Protein AF-A0AAJ2MUW5-F1 (afdb_monomer_lite)

Secondary structure (DSSP, 8-state):
-HHHHHHHHHHGGGSTTHHHHHHHHTT---GGGHHHHHHHS-TTTTS-TTHHHHHHHHHHHHHHH--SEE---HHHHHHTHHHHHHHHHTTSEEEE--TT-SS-SEEEE--HHHHHHHHHHHS-HHHHHHHHHHHHTPPTTPEEEHHHHHHHHT--HHHHHHHHHHHHTTTSEEE--STT--EEEE--

Radius of gyration: 17.14 Å; chains: 1; bounding box: 40×36×53 Å

pLDDT: mean 78.17, std 15.93, range [40.22, 94.25]

Sequence (188 aa):
MDWFFKIVRIAGVNFPGAASLVQIQAEIDSVAMINRLNKFEDPISYLHDDIPELSKLIYENLKVNDSTTLDFPEDFYIKYSRPLAALESVGLISKNSVLASRIPLGINLIDASFIMYICNLAEDPKKMCEIIDIVDRCEVGLWLDGNQLKDSVGLPKYVIRAVFEIYEAKGYGILSRAIGSCKYLCNA

Structure (mmCIF, N/CA/C/O backbone):
data_AF-A0AAJ2MUW5-F1
#
_entry.id   AF-A0AAJ2MUW5-F1
#
loop_
_atom_site.group_PDB
_atom_site.id
_atom_site.type_symbol
_atom_site.label_atom_id
_atom_site.label_alt_id
_atom_site.label_comp_id
_atom_site.label_asym_id
_atom_site.label_entity_id
_atom_site.label_seq_id
_atom_site.pdbx_PDB_ins_code
_atom_site.Cartn_x
_atom_site.Cartn_y
_atom_site.Cartn_z
_atom_site.occupancy
_atom_site.B_iso_or_equiv
_atom_site.auth_seq_id
_atom_site.auth_comp_id
_atom_site.auth_asym_id
_atom_site.auth_atom_id
_atom_site.pdbx_PDB_model_num
ATOM 1 N N . MET A 1 1 ? 8.818 -0.783 12.839 1.00 53.88 1 MET A N 1
ATOM 2 C CA . MET A 1 1 ? 8.830 -2.255 12.934 1.00 53.88 1 MET A CA 1
ATOM 3 C C . MET A 1 1 ? 7.566 -2.782 13.600 1.00 53.88 1 MET A C 1
ATOM 5 O O . MET A 1 1 ? 6.864 -3.540 12.951 1.00 53.88 1 MET A O 1
ATOM 9 N N . ASP A 1 2 ? 7.199 -2.336 14.807 1.00 68.31 2 ASP A N 1
ATOM 10 C CA . ASP A 1 2 ? 5.998 -2.842 15.511 1.00 68.31 2 ASP A CA 1
ATOM 11 C C . ASP A 1 2 ? 4.695 -2.758 14.700 1.00 68.31 2 ASP A C 1
ATOM 13 O O . ASP A 1 2 ? 3.915 -3.707 14.682 1.00 68.31 2 ASP A O 1
ATOM 17 N N . TRP A 1 3 ? 4.478 -1.662 13.964 1.00 76.06 3 TRP A N 1
ATOM 18 C CA . TRP A 1 3 ? 3.294 -1.502 13.114 1.00 76.06 3 TRP A CA 1
ATOM 19 C C . TRP A 1 3 ? 3.234 -2.519 11.968 1.00 76.06 3 TRP A C 1
ATOM 21 O O . TRP A 1 3 ? 2.162 -3.021 11.640 1.00 76.06 3 TRP A O 1
ATOM 31 N N . PHE A 1 4 ? 4.384 -2.848 11.376 1.00 74.44 4 PHE A N 1
ATOM 32 C CA . PHE A 1 4 ? 4.463 -3.770 10.249 1.00 74.44 4 PHE A CA 1
ATOM 33 C C . PHE A 1 4 ? 4.102 -5.178 10.711 1.00 74.44 4 PHE A C 1
ATOM 35 O O . PHE A 1 4 ? 3.291 -5.838 10.073 1.00 74.44 4 PHE A O 1
ATOM 42 N N . PHE A 1 5 ? 4.583 -5.599 11.885 1.00 69.06 5 PHE A N 1
ATOM 43 C CA . PHE A 1 5 ? 4.157 -6.860 12.493 1.00 69.06 5 PHE A CA 1
ATOM 44 C C . PHE A 1 5 ? 2.664 -6.876 12.840 1.00 69.06 5 PHE A C 1
ATOM 46 O O . PHE A 1 5 ? 2.015 -7.899 12.616 1.00 69.06 5 PHE A O 1
ATOM 53 N N . LYS A 1 6 ? 2.090 -5.761 13.324 1.00 70.25 6 LYS A N 1
ATOM 54 C CA . LYS A 1 6 ? 0.631 -5.649 13.521 1.00 70.25 6 LYS A CA 1
ATOM 55 C C . LYS A 1 6 ? -0.116 -5.870 12.202 1.00 70.25 6 LYS A C 1
ATOM 57 O O . LYS A 1 6 ? -1.010 -6.707 12.150 1.00 70.25 6 LYS A O 1
ATOM 62 N N . ILE A 1 7 ? 0.288 -5.191 11.129 1.00 71.62 7 ILE A N 1
ATOM 63 C CA . ILE A 1 7 ? -0.334 -5.329 9.807 1.00 71.62 7 ILE A CA 1
ATOM 64 C C . ILE A 1 7 ? -0.143 -6.719 9.221 1.00 71.62 7 ILE A C 1
ATOM 66 O O . ILE A 1 7 ? -1.104 -7.276 8.717 1.00 71.62 7 ILE A O 1
ATOM 70 N N . VAL A 1 8 ? 1.043 -7.317 9.310 1.00 69.06 8 VAL A N 1
ATOM 71 C CA . VAL A 1 8 ? 1.282 -8.695 8.859 1.00 69.06 8 VAL A CA 1
ATOM 72 C C . VAL A 1 8 ? 0.389 -9.668 9.624 1.00 69.06 8 VAL A C 1
ATOM 74 O O . VAL A 1 8 ? -0.199 -10.566 9.024 1.00 69.06 8 VAL A O 1
ATOM 77 N N . ARG A 1 9 ? 0.251 -9.494 10.942 1.00 68.00 9 ARG A N 1
ATOM 78 C CA . ARG A 1 9 ? -0.638 -10.317 11.769 1.00 68.00 9 ARG A CA 1
ATOM 79 C C . ARG A 1 9 ? -2.090 -10.171 11.326 1.00 68.00 9 ARG A C 1
ATOM 81 O O . ARG A 1 9 ? -2.800 -11.173 11.242 1.00 68.00 9 ARG A O 1
ATOM 88 N N . ILE A 1 10 ? -2.505 -8.944 11.023 1.00 69.31 10 ILE A N 1
ATOM 89 C CA . ILE A 1 10 ? -3.843 -8.654 10.518 1.00 69.31 10 ILE A CA 1
ATOM 90 C C . ILE A 1 10 ? -3.996 -9.148 9.089 1.00 69.31 10 ILE A C 1
ATOM 92 O O . ILE A 1 10 ? -5.034 -9.680 8.795 1.00 69.31 10 ILE A O 1
ATOM 96 N N . ALA A 1 11 ? -3.026 -9.082 8.189 1.00 62.62 11 ALA A N 1
ATOM 97 C CA . ALA A 1 11 ? -3.166 -9.605 6.830 1.00 62.62 11 ALA A CA 1
ATOM 98 C C . ALA A 1 11 ? -3.156 -11.151 6.821 1.00 62.62 11 ALA A C 1
ATOM 100 O O . ALA A 1 11 ? -3.897 -11.800 6.070 1.00 62.62 11 ALA A O 1
ATOM 101 N N . GLY A 1 12 ? -2.397 -11.773 7.728 1.00 63.59 12 GLY A N 1
ATOM 102 C CA . GLY A 1 12 ? -2.204 -13.221 7.791 1.00 63.59 12 GLY A CA 1
ATOM 103 C C . GLY A 1 12 ? -1.664 -13.770 6.466 1.00 63.59 12 GLY A C 1
ATOM 104 O O . GLY A 1 12 ? -0.916 -13.089 5.777 1.00 63.59 12 GLY A O 1
ATOM 105 N N . VAL A 1 13 ? -2.081 -14.981 6.077 1.00 54.06 13 VAL A N 1
ATOM 106 C CA . VAL A 1 13 ? -1.633 -15.709 4.861 1.00 54.06 13 VAL A CA 1
ATOM 107 C C . VAL A 1 13 ? -1.716 -14.948 3.527 1.00 54.06 13 VAL A C 1
ATOM 109 O O . VAL A 1 13 ? -1.081 -15.379 2.571 1.00 54.06 13 VAL A O 1
ATOM 112 N N . ASN A 1 14 ? -2.451 -13.835 3.451 1.00 51.16 14 ASN A N 1
ATOM 113 C CA . ASN A 1 14 ? -2.527 -12.999 2.247 1.00 51.16 14 ASN A CA 1
ATOM 114 C C . ASN A 1 14 ? -1.285 -12.114 2.051 1.00 51.16 14 ASN A C 1
ATOM 116 O O . ASN A 1 14 ? -1.095 -11.557 0.976 1.00 51.16 14 ASN A O 1
ATOM 120 N N . PHE A 1 15 ? -0.438 -11.983 3.073 1.00 57.50 15 PHE A N 1
ATOM 121 C CA . PHE A 1 15 ? 0.825 -11.269 2.968 1.00 57.50 15 PHE A CA 1
ATOM 122 C C . PHE A 1 15 ? 1.925 -12.224 2.460 1.00 57.50 15 PHE A C 1
ATOM 124 O O . PHE A 1 15 ? 2.072 -13.323 3.013 1.00 57.50 15 PHE A O 1
ATOM 131 N N . PRO A 1 16 ? 2.726 -11.848 1.443 1.00 54.94 16 PRO A N 1
ATOM 132 C CA . PRO A 1 16 ? 3.850 -12.666 0.988 1.00 54.94 16 PRO A CA 1
ATOM 133 C C . PRO A 1 16 ? 4.772 -13.037 2.161 1.00 54.94 16 PRO A C 1
ATOM 135 O O . PRO A 1 16 ? 5.252 -12.173 2.887 1.00 54.94 16 PRO A O 1
ATOM 138 N N . GLY A 1 17 ? 4.981 -14.336 2.397 1.00 53.12 17 GLY A N 1
ATOM 139 C CA . GLY A 1 17 ? 5.808 -14.826 3.511 1.00 53.12 17 GLY A CA 1
ATOM 140 C C . GLY A 1 17 ? 5.124 -14.917 4.888 1.00 53.12 17 GLY A C 1
ATOM 141 O O . GLY A 1 17 ? 5.771 -15.330 5.852 1.00 53.12 17 GLY A O 1
ATOM 142 N N . ALA A 1 18 ? 3.824 -14.620 5.018 1.00 53.38 18 ALA A N 1
ATOM 143 C CA . ALA A 1 18 ? 3.130 -14.653 6.314 1.00 53.38 18 ALA A CA 1
ATOM 144 C C . ALA A 1 18 ? 3.015 -16.029 6.979 1.00 53.38 18 ALA A C 1
ATOM 146 O O . ALA A 1 18 ? 2.941 -16.095 8.206 1.00 53.38 18 ALA A O 1
ATOM 147 N N . ALA A 1 19 ? 3.019 -17.122 6.209 1.00 50.12 19 ALA A N 1
ATOM 148 C CA . ALA A 1 19 ? 2.986 -18.474 6.775 1.00 50.12 19 ALA A CA 1
ATOM 149 C C . ALA A 1 19 ? 4.172 -18.716 7.730 1.00 50.12 19 ALA A C 1
ATOM 151 O O . ALA A 1 19 ? 3.999 -19.294 8.801 1.00 50.12 19 ALA A O 1
ATOM 152 N N . SER A 1 20 ? 5.344 -18.173 7.391 1.00 46.09 20 SER A N 1
ATOM 153 C CA . SER A 1 20 ? 6.539 -18.237 8.233 1.00 46.09 20 SER A CA 1
ATOM 154 C C . SER A 1 20 ? 6.446 -17.301 9.445 1.00 46.09 20 SER A C 1
ATOM 156 O O . SER A 1 20 ? 6.891 -17.665 10.527 1.00 46.09 20 SER A O 1
ATOM 158 N N . LEU A 1 21 ? 5.834 -16.117 9.307 1.00 46.09 21 LEU A N 1
ATOM 159 C CA . LEU A 1 21 ? 5.726 -15.117 10.385 1.00 46.09 21 LEU A CA 1
ATOM 160 C C . LEU A 1 21 ? 4.792 -15.564 11.522 1.00 46.09 21 LEU A C 1
ATOM 162 O O . LEU A 1 21 ? 5.113 -15.360 12.693 1.00 46.09 21 LEU A O 1
ATOM 166 N N . VAL A 1 22 ? 3.681 -16.237 11.202 1.00 49.91 22 VAL A N 1
ATOM 167 C CA . VAL A 1 22 ? 2.762 -16.792 12.215 1.00 49.91 22 VAL A CA 1
ATOM 168 C C . VAL A 1 22 ? 3.418 -17.934 13.007 1.00 49.91 22 VAL A C 1
ATOM 170 O O . VAL A 1 22 ? 3.196 -18.038 14.212 1.00 49.91 22 VAL A O 1
ATOM 173 N N . GLN A 1 23 ? 4.270 -18.749 12.371 1.00 40.22 23 GLN A N 1
ATOM 174 C CA . GLN A 1 23 ? 5.052 -19.788 13.059 1.00 40.22 23 GLN A CA 1
ATOM 175 C C . GLN A 1 23 ? 6.176 -19.206 13.927 1.00 40.22 23 GLN A C 1
ATOM 177 O O . GLN A 1 23 ? 6.364 -19.644 15.056 1.00 40.22 23 GLN A O 1
ATOM 182 N N . ILE A 1 24 ? 6.875 -18.177 13.446 1.00 44.09 24 ILE A N 1
ATOM 183 C CA . ILE A 1 24 ? 7.961 -17.496 14.171 1.00 44.09 24 ILE A CA 1
ATOM 184 C C . ILE A 1 24 ? 7.458 -16.846 15.473 1.00 44.09 24 ILE A C 1
ATOM 186 O O . ILE A 1 24 ? 8.161 -16.873 16.479 1.00 44.09 24 ILE A O 1
ATOM 190 N N . GLN A 1 25 ? 6.226 -16.322 15.495 1.00 43.38 25 GLN A N 1
ATOM 191 C CA . GLN A 1 25 ? 5.622 -15.745 16.705 1.00 43.38 25 GLN A CA 1
ATOM 192 C C . GLN A 1 25 ? 5.343 -16.799 17.796 1.00 43.38 25 GLN A C 1
ATOM 194 O O . GLN A 1 25 ? 5.361 -16.475 18.982 1.00 43.38 25 GLN A O 1
ATOM 199 N N . ALA A 1 26 ? 5.102 -18.058 17.418 1.00 48.81 26 ALA A N 1
ATOM 200 C CA . ALA A 1 26 ? 4.935 -19.150 18.377 1.00 48.81 26 ALA A CA 1
ATOM 201 C C . ALA A 1 26 ? 6.271 -19.589 19.019 1.00 48.81 26 ALA A C 1
ATOM 203 O O . ALA A 1 26 ? 6.255 -20.308 20.014 1.00 48.81 26 ALA A O 1
ATOM 204 N N . GLU A 1 27 ? 7.411 -19.137 18.479 1.00 42.47 27 GLU A N 1
ATOM 205 C CA . GLU A 1 27 ? 8.770 -19.575 18.840 1.00 42.47 27 GLU A CA 1
ATOM 206 C C . GLU A 1 27 ? 9.693 -18.413 19.283 1.00 42.47 27 GLU A C 1
ATOM 208 O O . GLU A 1 27 ? 10.918 -18.477 19.139 1.00 42.47 27 GLU A O 1
ATOM 213 N N . ILE A 1 28 ? 9.121 -17.321 19.806 1.00 45.84 28 ILE A N 1
ATOM 214 C CA . ILE A 1 28 ? 9.849 -16.126 20.274 1.00 45.84 28 ILE A CA 1
ATOM 215 C C . ILE A 1 28 ? 10.662 -16.468 21.529 1.00 45.84 28 ILE A C 1
ATOM 217 O O . ILE A 1 28 ? 10.169 -16.287 22.634 1.00 45.84 28 ILE A O 1
ATOM 221 N N . ASP A 1 29 ? 11.893 -16.968 21.379 1.00 46.09 29 ASP A N 1
ATOM 222 C CA . ASP A 1 29 ? 12.835 -17.019 22.513 1.00 46.09 29 ASP A CA 1
ATOM 223 C C . ASP A 1 29 ? 14.334 -17.152 22.168 1.00 46.09 29 ASP A C 1
ATOM 225 O O . ASP A 1 29 ? 15.141 -17.446 23.048 1.00 46.09 29 ASP A O 1
ATOM 229 N N . SER A 1 30 ? 14.793 -16.933 20.922 1.00 46.78 30 SER A N 1
ATOM 230 C CA . SER A 1 30 ? 16.238 -17.080 20.646 1.00 46.78 30 SER A CA 1
ATOM 231 C C . SER A 1 30 ? 16.894 -15.990 19.799 1.00 46.78 30 SER A C 1
ATOM 233 O O . SER A 1 30 ? 16.434 -15.595 18.733 1.00 46.78 30 SER A O 1
ATOM 235 N N . VAL A 1 31 ? 18.070 -15.564 20.264 1.00 45.75 31 VAL A N 1
ATOM 236 C CA . VAL A 1 31 ? 18.986 -14.582 19.656 1.00 45.75 31 VAL A CA 1
ATOM 237 C C . VAL A 1 31 ? 19.477 -15.002 18.254 1.00 45.75 31 VAL A C 1
ATOM 239 O O . VAL A 1 31 ? 19.874 -14.156 17.456 1.00 45.75 31 VAL A O 1
ATOM 242 N N . ALA A 1 32 ? 19.358 -16.284 17.884 1.00 47.69 32 ALA A N 1
ATOM 243 C CA . ALA A 1 32 ? 19.595 -16.764 16.516 1.00 47.69 32 ALA A CA 1
ATOM 244 C C . ALA A 1 32 ? 18.563 -16.232 15.491 1.00 47.69 32 ALA A C 1
ATOM 246 O O . ALA A 1 32 ? 18.782 -16.321 14.280 1.00 47.69 32 ALA A O 1
ATOM 247 N N . MET A 1 33 ? 17.451 -15.662 15.970 1.00 48.56 33 MET A N 1
ATOM 248 C CA . MET A 1 33 ? 16.323 -15.190 15.172 1.00 48.56 33 MET A CA 1
ATOM 249 C C . MET A 1 33 ? 16.558 -13.811 14.537 1.00 48.56 33 MET A C 1
ATOM 251 O O . MET A 1 33 ? 16.043 -13.584 13.452 1.00 48.56 33 MET A O 1
ATOM 255 N N . ILE A 1 34 ? 17.399 -12.934 15.104 1.00 44.47 34 ILE A N 1
ATOM 256 C CA . ILE A 1 34 ? 17.681 -11.592 14.538 1.00 44.47 34 ILE A CA 1
ATOM 257 C C . ILE A 1 34 ? 18.311 -11.698 13.136 1.00 44.47 34 ILE A C 1
ATOM 259 O O . ILE A 1 34 ? 17.947 -10.975 12.214 1.00 44.47 34 ILE A O 1
ATOM 263 N N . ASN A 1 35 ? 19.181 -12.689 12.923 1.00 40.31 35 ASN A N 1
ATOM 264 C CA . ASN A 1 35 ? 19.793 -12.937 11.613 1.00 40.31 35 ASN A CA 1
ATOM 265 C C . ASN A 1 35 ? 18.831 -13.586 10.599 1.00 40.31 35 ASN A C 1
ATOM 267 O O . ASN A 1 35 ? 19.057 -13.484 9.394 1.00 40.31 35 ASN A O 1
ATOM 271 N N . ARG A 1 36 ? 17.765 -14.260 11.060 1.00 40.88 36 ARG A N 1
ATOM 272 C CA . ARG A 1 36 ? 16.681 -14.765 10.195 1.00 40.88 36 ARG A CA 1
ATOM 273 C C . ARG A 1 36 ? 15.650 -13.672 9.907 1.00 40.88 36 ARG A C 1
ATOM 275 O O . ARG A 1 36 ? 15.180 -13.602 8.782 1.00 40.88 36 ARG A O 1
ATOM 282 N N . LEU A 1 37 ? 15.387 -12.790 10.871 1.00 45.97 37 LEU A N 1
ATOM 283 C CA . LEU A 1 37 ? 14.623 -11.550 10.719 1.00 45.97 37 LEU A CA 1
ATOM 284 C C . LEU A 1 37 ? 15.196 -10.700 9.583 1.00 45.97 37 LEU A C 1
ATOM 286 O O . LEU A 1 37 ? 14.478 -10.447 8.631 1.00 45.97 37 LEU A O 1
ATOM 290 N N . ASN A 1 38 ? 16.500 -10.412 9.579 1.00 41.72 38 ASN A N 1
ATOM 291 C CA . ASN A 1 38 ? 17.134 -9.615 8.514 1.00 41.72 38 ASN A CA 1
ATOM 292 C C . ASN A 1 38 ? 17.066 -10.266 7.116 1.00 41.72 38 ASN A C 1
ATOM 294 O O . ASN A 1 38 ? 17.149 -9.583 6.103 1.00 41.72 38 ASN A O 1
ATOM 298 N N . LYS A 1 39 ? 16.927 -11.598 7.039 1.00 42.66 39 LYS A N 1
ATOM 299 C CA . LYS A 1 39 ? 16.759 -12.338 5.773 1.00 42.66 39 LYS A CA 1
ATOM 300 C C . LYS A 1 39 ? 15.305 -12.385 5.282 1.00 42.66 39 LYS A C 1
ATOM 302 O O . LYS A 1 39 ? 15.088 -12.720 4.123 1.00 42.66 39 LYS A O 1
ATOM 307 N N . PHE A 1 40 ? 14.339 -12.082 6.152 1.00 47.16 40 PHE A N 1
ATOM 308 C CA . PHE A 1 40 ? 12.893 -12.093 5.885 1.00 47.16 40 PHE A CA 1
ATOM 309 C C . PHE A 1 40 ? 12.226 -10.716 6.056 1.00 47.16 40 PHE A C 1
ATOM 311 O O . PHE A 1 40 ? 11.045 -10.583 5.750 1.00 47.16 40 PHE A O 1
ATOM 318 N N . GLU A 1 41 ? 12.975 -9.690 6.480 1.00 49.50 41 GLU A N 1
ATOM 319 C CA . GLU A 1 41 ? 12.604 -8.266 6.413 1.00 49.50 41 GLU A CA 1
ATOM 320 C C . GLU A 1 41 ? 12.247 -7.840 4.989 1.00 49.50 41 GLU A C 1
ATOM 322 O O . GLU A 1 41 ? 11.546 -6.849 4.790 1.00 49.50 41 GLU A O 1
ATOM 327 N N . ASP A 1 42 ? 12.671 -8.641 4.012 1.00 54.84 42 ASP A N 1
ATOM 328 C CA . ASP A 1 42 ? 12.355 -8.449 2.623 1.00 54.84 42 ASP A CA 1
ATOM 329 C C . ASP A 1 42 ? 11.607 -9.650 2.002 1.00 54.84 42 ASP A C 1
ATOM 331 O O . ASP A 1 42 ? 12.192 -10.488 1.307 1.00 54.84 42 ASP A O 1
ATOM 335 N N . PRO A 1 43 ? 10.293 -9.772 2.267 1.00 56.47 43 PRO A N 1
ATOM 336 C CA . PRO A 1 43 ? 9.462 -10.902 1.847 1.00 56.47 43 PRO A CA 1
ATOM 337 C C . PRO A 1 43 ? 9.261 -11.006 0.332 1.00 56.47 43 PRO A C 1
ATOM 339 O O . PRO A 1 43 ? 8.531 -11.886 -0.111 1.00 56.47 43 PRO A O 1
ATOM 342 N N . ILE A 1 44 ? 9.836 -10.101 -0.462 1.00 60.94 44 ILE A N 1
ATOM 343 C CA . ILE A 1 44 ? 9.644 -10.036 -1.915 1.00 60.94 44 ILE A CA 1
ATOM 344 C C . ILE A 1 44 ? 10.996 -9.919 -2.637 1.00 60.94 44 ILE A C 1
ATOM 346 O O . ILE A 1 44 ? 11.103 -10.357 -3.779 1.00 60.94 44 ILE A O 1
ATOM 350 N N . SER A 1 45 ? 12.071 -9.468 -1.981 1.00 60.88 45 SER A N 1
ATOM 351 C CA . SER A 1 45 ? 13.403 -9.389 -2.610 1.00 60.88 45 SER A CA 1
ATOM 352 C C . SER A 1 45 ? 14.041 -10.706 -3.007 1.00 60.88 45 SER A C 1
ATOM 354 O O . SER A 1 45 ? 14.971 -10.701 -3.806 1.00 60.88 45 SER A O 1
ATOM 356 N N . TYR A 1 46 ? 13.531 -11.850 -2.549 1.00 63.72 46 TYR A N 1
ATOM 357 C CA . TYR A 1 46 ? 13.955 -13.132 -3.120 1.00 63.72 46 TYR A CA 1
ATOM 358 C C . TYR A 1 46 ? 13.535 -13.291 -4.593 1.00 63.72 46 TYR A C 1
ATOM 360 O O . TYR A 1 46 ? 14.076 -14.155 -5.283 1.00 63.72 46 TYR A O 1
ATOM 368 N N . LEU A 1 47 ? 12.560 -12.507 -5.075 1.00 65.94 47 LEU A N 1
ATOM 369 C CA . LEU A 1 47 ? 12.092 -12.563 -6.460 1.00 65.94 47 LEU A CA 1
ATOM 370 C C . LEU A 1 47 ? 13.089 -11.906 -7.429 1.00 65.94 47 LEU A C 1
ATOM 372 O O . LEU A 1 47 ? 13.233 -12.389 -8.552 1.00 65.94 47 LEU A O 1
ATOM 376 N N . HIS A 1 48 ? 13.752 -10.814 -7.027 1.00 73.06 48 HIS A N 1
ATOM 377 C CA . HIS A 1 48 ? 14.783 -10.126 -7.813 1.00 73.06 48 HIS A CA 1
ATOM 378 C C . HIS A 1 48 ? 15.530 -9.085 -6.956 1.00 73.06 48 HIS A C 1
ATOM 380 O O . HIS A 1 48 ? 14.890 -8.322 -6.232 1.00 73.06 48 HIS A O 1
ATOM 386 N N . ASP A 1 49 ? 16.853 -8.982 -7.119 1.00 75.88 49 ASP A N 1
ATOM 387 C CA . ASP A 1 49 ? 17.722 -8.107 -6.306 1.00 75.88 49 ASP A CA 1
ATOM 388 C C . ASP A 1 49 ? 17.346 -6.611 -6.384 1.00 75.88 49 ASP A C 1
ATOM 390 O O . ASP A 1 49 ? 17.492 -5.873 -5.415 1.00 75.88 49 ASP A O 1
ATOM 394 N N . ASP A 1 50 ? 16.813 -6.167 -7.527 1.00 82.25 50 ASP A N 1
ATOM 395 C CA . ASP A 1 50 ? 16.410 -4.768 -7.770 1.00 82.25 50 ASP A CA 1
ATOM 396 C C . ASP A 1 50 ? 15.037 -4.371 -7.181 1.00 82.25 50 ASP A C 1
ATOM 398 O O . ASP A 1 50 ? 14.625 -3.213 -7.299 1.00 82.25 50 ASP A O 1
ATOM 402 N N . ILE A 1 51 ? 14.285 -5.296 -6.572 1.00 82.00 51 ILE A N 1
ATOM 403 C CA . ILE A 1 51 ? 12.931 -5.012 -6.052 1.00 82.00 51 ILE A CA 1
ATOM 404 C C . ILE A 1 51 ? 12.902 -3.931 -4.964 1.00 82.00 51 ILE A C 1
ATOM 406 O O . ILE A 1 51 ? 11.987 -3.104 -5.015 1.00 82.00 51 ILE A O 1
ATOM 410 N N . PRO A 1 52 ? 13.860 -3.842 -4.025 1.00 83.31 52 PRO A N 1
ATOM 411 C CA . PRO A 1 52 ? 13.874 -2.774 -3.027 1.00 83.31 52 PRO A CA 1
ATOM 412 C C . PRO A 1 52 ? 14.044 -1.390 -3.645 1.00 83.31 52 PRO A C 1
ATOM 414 O O . PRO A 1 52 ? 13.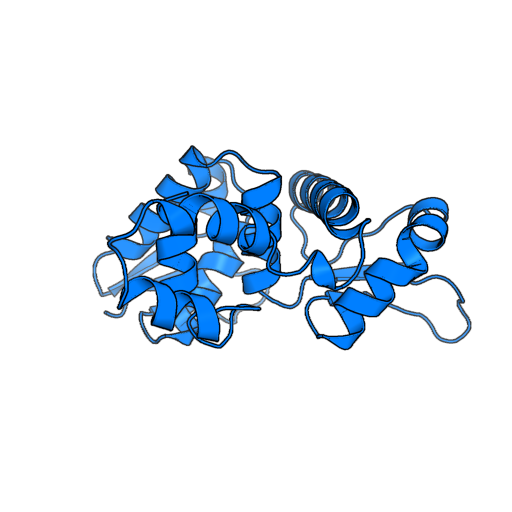364 -0.443 -3.249 1.00 83.31 52 PRO A O 1
ATOM 417 N N . GLU A 1 53 ? 14.948 -1.264 -4.621 1.00 86.12 53 GLU A N 1
ATOM 418 C CA . GLU A 1 53 ? 15.189 -0.001 -5.326 1.00 86.12 53 GLU A CA 1
ATOM 419 C C . GLU A 1 53 ? 13.955 0.386 -6.147 1.00 86.12 53 GLU A C 1
ATOM 421 O O . GLU A 1 53 ? 13.468 1.514 -6.048 1.00 86.12 53 GLU A O 1
ATOM 426 N N . LEU A 1 54 ? 13.390 -0.577 -6.879 1.00 87.50 54 LEU A N 1
ATOM 427 C CA . LEU A 1 54 ? 12.148 -0.408 -7.625 1.00 87.50 54 LEU A CA 1
ATOM 428 C C . LEU A 1 54 ? 10.991 0.036 -6.716 1.00 87.50 54 LEU A C 1
ATOM 430 O O . LEU A 1 54 ? 10.270 0.975 -7.046 1.00 87.50 54 LEU A O 1
ATOM 434 N N . SER A 1 55 ? 10.831 -0.603 -5.560 1.00 87.00 55 SER A N 1
ATOM 435 C CA . SER A 1 55 ? 9.754 -0.323 -4.605 1.00 87.00 55 SER A CA 1
ATOM 436 C C . SER A 1 55 ? 9.837 1.099 -4.057 1.00 87.00 55 SER A C 1
ATOM 438 O O . SER A 1 55 ? 8.819 1.784 -3.979 1.00 87.00 55 SER A O 1
ATOM 440 N N . LYS A 1 56 ? 11.045 1.594 -3.760 1.00 88.75 56 LYS A N 1
ATOM 441 C CA . LYS A 1 56 ? 11.252 2.993 -3.349 1.00 88.75 56 LYS A CA 1
ATOM 442 C C . LYS A 1 56 ? 10.851 3.977 -4.449 1.00 88.75 56 LYS A C 1
ATOM 444 O O . LYS A 1 56 ? 10.165 4.952 -4.169 1.00 88.75 56 LYS A O 1
ATOM 449 N N . LEU A 1 57 ? 11.209 3.703 -5.704 1.00 89.62 57 LEU A N 1
ATOM 450 C CA . LEU A 1 57 ? 10.816 4.552 -6.838 1.00 89.62 57 LEU A CA 1
ATOM 451 C C . LEU A 1 57 ? 9.299 4.545 -7.072 1.00 89.62 57 LEU A C 1
ATOM 453 O O . LEU A 1 57 ? 8.711 5.584 -7.373 1.00 89.62 57 LEU A O 1
ATOM 457 N N . ILE A 1 58 ? 8.663 3.385 -6.898 1.00 89.75 58 ILE A N 1
ATOM 458 C CA . ILE A 1 58 ? 7.204 3.248 -6.929 1.00 89.75 58 ILE A CA 1
ATOM 459 C C . ILE A 1 58 ? 6.563 4.092 -5.825 1.00 89.75 58 ILE A C 1
ATOM 461 O O . ILE A 1 58 ? 5.581 4.788 -6.086 1.00 89.75 58 ILE A O 1
ATOM 465 N N . TYR A 1 59 ? 7.137 4.078 -4.621 1.00 90.50 59 TYR A N 1
ATOM 466 C CA . TYR A 1 59 ? 6.639 4.865 -3.500 1.00 90.50 59 TYR A CA 1
ATOM 467 C C . TYR A 1 59 ? 6.668 6.369 -3.758 1.00 90.50 59 TYR A C 1
ATOM 469 O O . TYR A 1 59 ? 5.677 7.057 -3.521 1.00 90.50 59 TYR A O 1
ATOM 477 N N . GLU A 1 60 ? 7.788 6.885 -4.261 1.00 89.94 60 GLU A N 1
ATOM 478 C CA . GLU A 1 60 ? 7.927 8.314 -4.544 1.00 89.94 60 GLU A CA 1
ATOM 479 C C . GLU A 1 60 ? 6.885 8.776 -5.570 1.00 89.94 60 GLU A C 1
ATOM 481 O O . GLU A 1 60 ? 6.231 9.803 -5.385 1.00 89.94 60 GLU A O 1
ATOM 486 N N . ASN A 1 61 ? 6.645 7.974 -6.610 1.00 90.19 61 ASN A N 1
ATOM 487 C CA . ASN A 1 61 ? 5.615 8.265 -7.607 1.00 90.19 61 ASN A CA 1
ATOM 488 C C . ASN A 1 61 ? 4.201 8.227 -6.988 1.00 90.19 61 ASN A C 1
ATOM 490 O O . ASN A 1 61 ? 3.410 9.150 -7.191 1.00 90.19 61 ASN A O 1
ATOM 494 N N . LEU A 1 62 ? 3.914 7.225 -6.146 1.00 90.00 62 LEU A N 1
ATOM 495 C CA . LEU A 1 62 ? 2.664 7.125 -5.381 1.00 90.00 62 LEU A CA 1
ATOM 496 C C . LEU 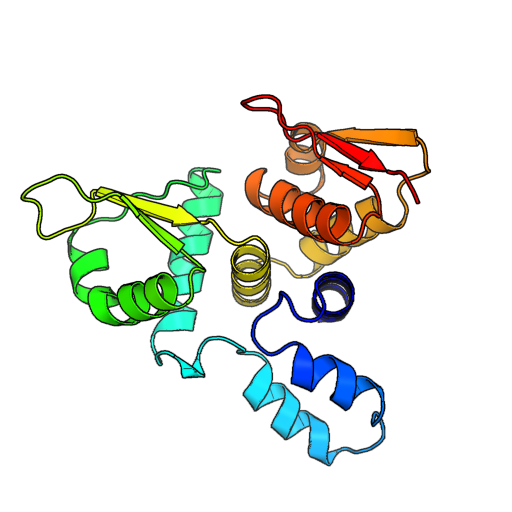A 1 62 ? 2.443 8.344 -4.476 1.00 90.00 62 LEU A C 1
ATOM 498 O O . LEU A 1 62 ? 1.318 8.823 -4.358 1.00 90.00 62 LEU A O 1
ATOM 502 N N . LYS A 1 63 ? 3.498 8.864 -3.850 1.00 89.50 63 LYS A N 1
ATOM 503 C CA . LYS A 1 63 ? 3.427 10.020 -2.952 1.00 89.50 63 LYS A CA 1
ATOM 504 C C . LYS A 1 63 ? 3.174 11.329 -3.690 1.00 89.50 63 LYS A C 1
ATOM 506 O O . LYS A 1 63 ? 2.402 12.152 -3.203 1.00 89.50 63 LYS A O 1
ATOM 511 N N . VAL A 1 64 ? 3.795 11.509 -4.855 1.00 88.88 64 VAL A N 1
ATOM 512 C CA . VAL A 1 64 ? 3.639 12.714 -5.685 1.00 88.88 64 VAL A CA 1
ATOM 513 C C . VAL A 1 64 ? 2.275 12.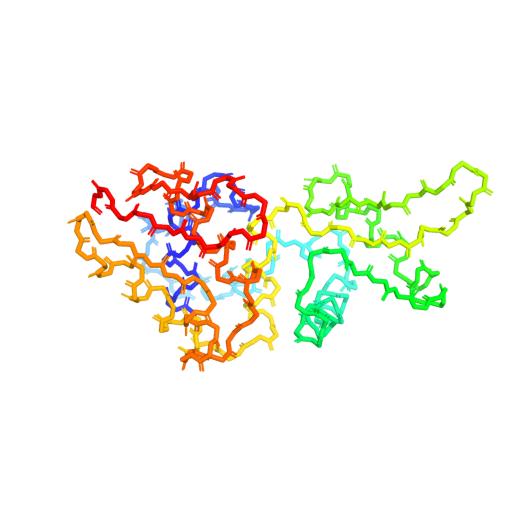746 -6.369 1.00 88.88 64 VAL A C 1
ATOM 515 O O . VAL A 1 64 ? 1.592 13.767 -6.324 1.00 88.88 64 VAL A O 1
ATOM 518 N N . ASN A 1 65 ? 1.870 11.636 -6.986 1.00 86.50 65 ASN A N 1
ATOM 519 C CA . ASN A 1 65 ? 0.660 11.587 -7.803 1.00 86.50 65 ASN A CA 1
ATOM 520 C C . ASN A 1 65 ? -0.592 11.178 -7.020 1.00 86.50 65 ASN A C 1
ATOM 522 O O . ASN A 1 65 ? -1.697 11.363 -7.526 1.00 86.50 65 ASN A O 1
ATOM 526 N N . ASP A 1 66 ? -0.428 10.627 -5.809 1.00 85.88 66 ASP A N 1
ATOM 527 C CA . ASP A 1 66 ? -1.500 10.082 -4.968 1.00 85.88 66 ASP A CA 1
ATOM 528 C C . ASP A 1 66 ? -2.507 9.284 -5.804 1.00 85.88 66 ASP A C 1
ATOM 530 O O . ASP A 1 66 ? -3.694 9.602 -5.837 1.00 85.88 66 ASP A O 1
ATOM 534 N N . SER A 1 67 ? -1.998 8.293 -6.543 1.00 85.81 67 SER A N 1
ATOM 535 C CA . SER A 1 67 ? -2.722 7.460 -7.511 1.00 85.81 67 SER A CA 1
ATOM 536 C C . SER A 1 67 ? -2.195 6.027 -7.467 1.00 85.81 67 SER A C 1
ATOM 538 O O . SER A 1 67 ? -0.998 5.818 -7.308 1.00 85.81 67 SER A O 1
ATOM 540 N N . THR A 1 68 ? -3.061 5.026 -7.639 1.00 82.06 68 THR A N 1
ATOM 541 C CA . THR A 1 68 ? -2.636 3.621 -7.800 1.00 82.06 68 THR A CA 1
ATOM 542 C C . THR A 1 68 ? -2.163 3.296 -9.208 1.00 82.06 68 THR A C 1
ATOM 544 O O . THR A 1 68 ? -1.456 2.306 -9.376 1.00 82.06 68 THR A O 1
ATOM 547 N N . THR A 1 69 ? -2.536 4.105 -10.202 1.00 86.50 69 THR A N 1
ATOM 548 C CA . THR A 1 69 ? -2.009 4.033 -11.567 1.00 86.50 69 THR A CA 1
ATOM 549 C C . THR A 1 69 ? -0.832 4.987 -11.672 1.00 86.50 69 THR A C 1
ATOM 551 O O . THR A 1 69 ? -1.002 6.199 -11.514 1.00 86.50 69 THR A O 1
ATOM 554 N N . LEU A 1 70 ? 0.351 4.418 -11.883 1.00 87.81 70 LEU A N 1
ATOM 555 C CA . LEU A 1 70 ? 1.631 5.107 -11.884 1.00 87.81 70 LEU A CA 1
ATOM 556 C C . LEU A 1 70 ? 2.271 5.010 -13.263 1.00 87.81 70 LEU A C 1
ATOM 558 O O . LEU A 1 70 ? 2.473 3.909 -13.782 1.00 87.81 70 LEU A O 1
ATOM 562 N N . ASP A 1 71 ? 2.656 6.160 -13.800 1.00 87.44 71 ASP A N 1
ATOM 563 C CA . ASP A 1 71 ? 3.336 6.260 -15.084 1.00 87.44 71 ASP A CA 1
ATOM 564 C C . ASP A 1 71 ? 4.815 6.591 -14.858 1.00 87.44 71 ASP A C 1
ATOM 566 O O . ASP A 1 71 ? 5.170 7.426 -14.019 1.00 87.44 71 ASP A O 1
ATOM 570 N N . PHE A 1 72 ? 5.686 5.921 -15.609 1.00 87.12 72 PHE A N 1
ATOM 571 C CA . PHE A 1 72 ? 7.139 6.057 -15.526 1.00 87.12 72 PHE A CA 1
ATOM 572 C C . PHE A 1 72 ? 7.73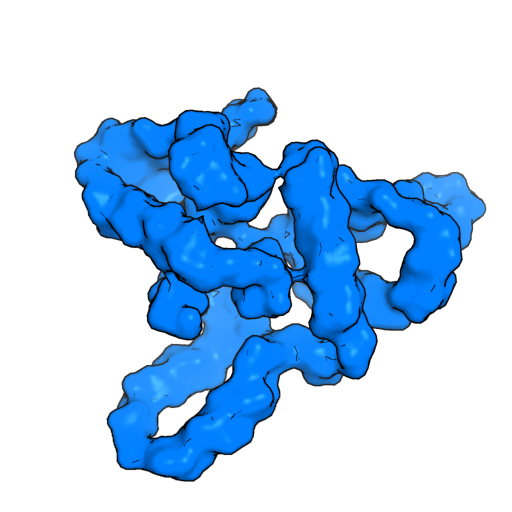6 6.312 -16.917 1.00 87.12 72 PHE A C 1
ATOM 574 O O . PHE A 1 72 ? 7.117 5.966 -17.924 1.00 87.12 72 PHE A O 1
ATOM 581 N N . PRO A 1 73 ? 8.939 6.908 -17.006 1.00 86.38 73 PRO A N 1
ATOM 582 C CA . PRO A 1 73 ? 9.634 7.055 -18.281 1.00 86.38 73 PRO A CA 1
ATOM 583 C C . PRO A 1 73 ? 10.025 5.692 -18.873 1.00 86.38 73 PRO A C 1
ATOM 585 O O . PRO A 1 73 ? 10.225 4.718 -18.152 1.00 86.38 73 PRO A O 1
ATOM 588 N N . GLU A 1 74 ? 10.196 5.630 -20.192 1.00 83.94 74 GLU A N 1
ATOM 589 C CA . GLU A 1 74 ? 10.542 4.397 -20.917 1.00 83.94 74 GLU A CA 1
ATOM 590 C C . GLU A 1 74 ? 11.801 3.702 -20.364 1.00 83.94 74 GLU A C 1
ATOM 592 O O . GLU A 1 74 ? 11.802 2.486 -20.162 1.00 83.94 74 GLU A O 1
ATOM 597 N N . ASP A 1 75 ? 12.827 4.478 -20.004 1.00 86.12 75 ASP A N 1
ATOM 598 C CA . ASP A 1 75 ? 14.077 3.969 -19.424 1.00 86.12 75 ASP A CA 1
ATOM 599 C C . ASP A 1 75 ? 13.857 3.170 -18.131 1.00 86.12 75 ASP A C 1
ATOM 601 O O . ASP A 1 75 ? 14.555 2.186 -17.872 1.00 86.12 75 ASP A O 1
ATOM 605 N N . PHE A 1 76 ? 12.860 3.553 -17.327 1.00 88.69 76 PHE A N 1
ATOM 606 C CA . PHE A 1 76 ? 12.496 2.835 -16.107 1.00 88.69 76 PHE A CA 1
ATOM 607 C C . PHE A 1 76 ? 11.959 1.442 -16.435 1.00 88.69 76 PHE A C 1
ATOM 609 O O . PHE A 1 76 ? 12.366 0.458 -15.816 1.00 88.6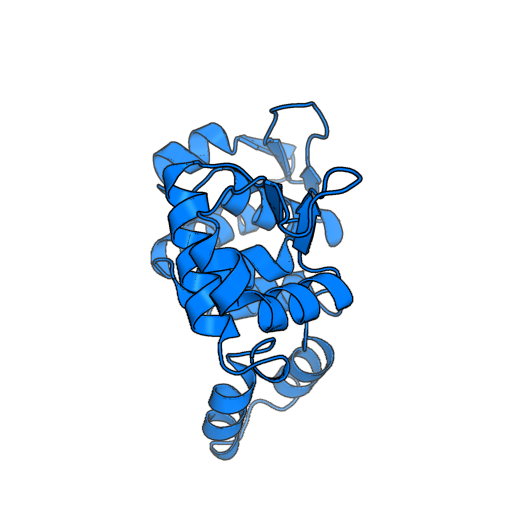9 76 PHE A O 1
ATOM 616 N N . TYR A 1 77 ? 11.088 1.337 -17.441 1.00 85.19 77 TYR A N 1
ATOM 617 C CA . TYR A 1 77 ? 10.525 0.058 -17.867 1.00 85.19 77 TYR A CA 1
ATOM 618 C C . TYR A 1 77 ? 11.566 -0.858 -18.499 1.00 85.19 77 TYR A C 1
ATOM 620 O O . TYR A 1 77 ? 11.493 -2.074 -18.320 1.00 85.19 77 TYR A O 1
ATOM 628 N N . ILE A 1 78 ? 12.552 -0.294 -19.198 1.00 85.19 78 ILE A N 1
ATOM 629 C CA . ILE A 1 78 ? 13.671 -1.061 -19.750 1.00 85.19 78 ILE A CA 1
ATOM 630 C C . ILE A 1 78 ? 14.555 -1.585 -18.609 1.00 85.19 78 ILE A C 1
ATOM 632 O O . ILE A 1 78 ? 14.792 -2.798 -18.538 1.00 85.19 78 ILE A O 1
ATOM 636 N N . LYS A 1 79 ? 14.977 -0.705 -17.684 1.00 87.31 79 LYS A N 1
ATOM 637 C CA . LYS A 1 79 ? 15.839 -1.049 -16.536 1.00 87.31 79 LYS A CA 1
ATOM 638 C C . LYS A 1 79 ? 15.189 -2.101 -15.633 1.00 87.31 79 LYS A C 1
ATOM 640 O O . LYS A 1 79 ? 15.819 -3.105 -15.319 1.00 87.31 79 LYS A O 1
ATOM 645 N N . TYR A 1 80 ? 13.923 -1.909 -15.267 1.00 86.38 80 TYR A N 1
ATOM 646 C CA . TYR A 1 80 ? 13.208 -2.755 -14.304 1.00 86.38 80 TYR A CA 1
ATOM 647 C C . TYR A 1 80 ? 12.266 -3.779 -14.951 1.00 86.38 80 TYR A C 1
ATOM 649 O O . TYR A 1 80 ? 11.389 -4.329 -14.287 1.00 86.38 80 TYR A O 1
ATOM 657 N N . SER A 1 81 ? 12.447 -4.093 -16.235 1.00 84.56 81 SER A N 1
ATOM 658 C CA . SER A 1 81 ? 11.595 -5.042 -16.972 1.00 84.56 81 SER A CA 1
ATOM 659 C C . SER A 1 81 ? 11.433 -6.397 -16.266 1.00 84.56 81 SER A C 1
ATOM 661 O O . SER A 1 81 ? 10.315 -6.905 -16.140 1.00 84.56 81 SER A O 1
ATOM 663 N N . ARG A 1 82 ? 12.538 -6.966 -15.767 1.00 84.12 82 ARG A N 1
ATOM 664 C CA . ARG A 1 82 ? 12.577 -8.251 -15.049 1.00 84.12 82 ARG A CA 1
ATOM 665 C C . ARG A 1 82 ? 11.904 -8.202 -13.672 1.00 84.12 82 ARG A C 1
ATOM 667 O O . ARG A 1 82 ? 10.989 -9.000 -13.471 1.00 84.12 82 ARG A O 1
ATOM 674 N N . PRO A 1 83 ? 12.269 -7.292 -12.745 1.00 85.12 83 PRO A N 1
ATOM 675 C CA . PRO A 1 83 ? 11.592 -7.211 -11.450 1.00 85.12 83 PRO A CA 1
ATOM 676 C C . PRO A 1 83 ? 10.105 -6.854 -11.594 1.00 85.12 83 PRO A C 1
ATOM 678 O O . PRO A 1 83 ? 9.278 -7.414 -10.879 1.00 85.12 83 PRO A O 1
ATOM 681 N N . LEU A 1 84 ? 9.718 -6.031 -12.578 1.00 85.69 84 LEU A N 1
ATOM 682 C CA . LEU A 1 84 ? 8.305 -5.760 -12.868 1.00 85.69 84 LEU A CA 1
ATOM 683 C C . LEU A 1 84 ? 7.551 -6.997 -13.372 1.00 85.69 84 LEU A C 1
ATOM 685 O O . LEU A 1 84 ? 6.385 -7.181 -13.043 1.00 85.69 84 LEU A O 1
ATOM 689 N N . ALA A 1 85 ? 8.177 -7.845 -14.193 1.00 83.94 85 ALA A N 1
ATOM 690 C CA . ALA A 1 85 ? 7.578 -9.117 -14.600 1.00 83.94 85 ALA A CA 1
ATOM 691 C C . ALA A 1 85 ? 7.442 -10.093 -13.421 1.00 83.94 85 ALA A C 1
ATOM 693 O O . ALA A 1 85 ? 6.427 -10.777 -13.319 1.00 83.94 85 ALA A O 1
ATOM 694 N N . ALA A 1 86 ? 8.418 -10.115 -12.509 1.00 81.38 86 ALA A N 1
ATOM 695 C CA . ALA A 1 86 ? 8.344 -10.928 -11.301 1.00 81.38 86 ALA A CA 1
ATOM 696 C C . ALA A 1 86 ? 7.155 -10.499 -10.422 1.00 81.38 86 ALA A C 1
ATOM 698 O O . ALA A 1 86 ? 6.300 -11.329 -10.121 1.00 81.38 86 ALA A O 1
ATOM 699 N N . LEU A 1 87 ? 7.038 -9.203 -10.108 1.00 83.44 87 LEU A N 1
ATOM 700 C CA . LEU A 1 87 ? 5.935 -8.644 -9.310 1.00 83.44 87 LEU A CA 1
ATOM 701 C C . LEU A 1 87 ? 4.553 -8.860 -9.950 1.00 83.44 87 LEU A C 1
ATOM 703 O O . LEU A 1 87 ? 3.577 -9.125 -9.250 1.00 83.44 87 LEU A O 1
ATOM 707 N N . GLU A 1 88 ? 4.462 -8.767 -11.276 1.00 85.31 88 GLU A N 1
ATOM 708 C CA . GLU A 1 88 ? 3.222 -9.037 -12.012 1.00 85.31 88 GLU A CA 1
ATOM 709 C C . GLU A 1 88 ? 2.834 -10.519 -11.952 1.00 85.31 88 GLU A C 1
ATOM 711 O O . GLU A 1 88 ? 1.670 -10.845 -11.732 1.00 85.31 88 GLU A O 1
ATOM 716 N N . SER A 1 89 ? 3.801 -11.433 -12.084 1.00 79.94 89 SER A N 1
ATOM 717 C CA . SER A 1 89 ? 3.530 -12.877 -12.077 1.00 79.94 89 SER A CA 1
ATOM 718 C C . SER A 1 89 ? 2.998 -13.403 -10.741 1.00 79.94 89 SER A C 1
ATOM 720 O O . SER A 1 89 ? 2.277 -14.398 -10.722 1.00 79.94 89 SER A O 1
ATOM 722 N N . VAL A 1 90 ? 3.317 -12.720 -9.637 1.00 79.12 90 VAL A N 1
ATOM 723 C CA . VAL A 1 90 ? 2.775 -13.012 -8.301 1.00 79.12 90 VAL A CA 1
ATOM 724 C C . VAL A 1 90 ? 1.526 -12.187 -7.959 1.00 79.12 90 VAL A C 1
ATOM 726 O O . VAL A 1 90 ? 0.997 -12.320 -6.860 1.00 79.12 90 VAL A O 1
ATOM 729 N N . GLY A 1 91 ? 1.033 -11.352 -8.881 1.00 80.19 91 GLY A N 1
ATOM 730 C CA . GLY A 1 91 ? -0.213 -10.598 -8.715 1.00 80.19 91 GLY A CA 1
ATOM 731 C C . GLY A 1 91 ? -0.132 -9.393 -7.772 1.00 80.19 91 GLY A C 1
ATOM 732 O O . GLY A 1 91 ? -1.166 -8.939 -7.296 1.00 80.19 91 GLY A O 1
ATOM 733 N N . LEU A 1 92 ? 1.065 -8.863 -7.500 1.00 81.56 92 LEU A N 1
ATOM 734 C CA . LEU A 1 92 ? 1.239 -7.682 -6.638 1.00 81.56 92 LEU A CA 1
ATOM 735 C C . LEU A 1 92 ? 0.986 -6.369 -7.396 1.00 81.56 92 LEU A C 1
ATOM 737 O O . LEU A 1 92 ? 0.511 -5.379 -6.835 1.00 81.56 92 LEU A O 1
ATOM 741 N N . ILE A 1 93 ? 1.297 -6.375 -8.694 1.00 87.19 93 ILE A N 1
ATOM 742 C CA . ILE A 1 93 ? 1.077 -5.262 -9.619 1.00 87.19 93 ILE A CA 1
ATOM 743 C C . ILE A 1 93 ? 0.410 -5.761 -10.900 1.00 87.19 93 ILE A C 1
ATOM 745 O O . ILE A 1 93 ? 0.507 -6.935 -11.253 1.00 87.19 93 ILE A O 1
ATOM 749 N N . SER A 1 94 ? -0.217 -4.849 -11.634 1.00 85.44 94 SER A N 1
ATOM 750 C CA . SER A 1 94 ? -0.731 -5.094 -12.983 1.00 85.44 94 SER A CA 1
ATOM 751 C C . SER A 1 94 ? -0.151 -4.070 -13.954 1.00 85.44 94 SER A C 1
ATOM 753 O O . SER A 1 94 ? -0.012 -2.900 -13.601 1.00 85.44 94 SER A O 1
ATOM 755 N N . LYS A 1 95 ? 0.203 -4.481 -15.175 1.00 85.38 95 LYS A N 1
ATOM 756 C CA . LYS A 1 95 ? 0.676 -3.560 -16.217 1.00 85.38 95 LYS A CA 1
ATOM 757 C C . LYS A 1 95 ? -0.469 -3.137 -17.131 1.00 85.38 95 LYS A C 1
ATOM 759 O O . LYS A 1 95 ? -1.182 -3.974 -17.682 1.00 85.38 95 LYS A O 1
ATOM 764 N N . ASN A 1 96 ? -0.593 -1.833 -17.364 1.00 79.94 96 ASN A N 1
ATOM 765 C CA . ASN A 1 96 ? -1.485 -1.291 -18.384 1.00 79.94 96 ASN A CA 1
ATOM 766 C C . ASN A 1 96 ? -0.762 -1.285 -19.731 1.00 79.94 96 ASN A C 1
ATOM 768 O O . ASN A 1 96 ? -0.020 -0.355 -20.042 1.00 79.94 96 ASN A O 1
ATOM 772 N N . SER A 1 97 ? -0.975 -2.318 -20.538 1.00 74.94 97 SER A N 1
ATOM 773 C CA . SER A 1 97 ? -0.397 -2.416 -21.882 1.00 74.94 97 SER A CA 1
ATOM 774 C C . SER A 1 97 ? -1.448 -2.133 -22.953 1.00 74.94 97 SER A C 1
ATOM 776 O O . SER A 1 97 ? -2.569 -2.634 -22.882 1.00 74.94 97 SER A O 1
ATOM 778 N N . VAL A 1 98 ? -1.082 -1.369 -23.983 1.00 69.12 98 VAL A N 1
ATOM 779 C CA . VAL A 1 98 ? -1.902 -1.225 -25.198 1.00 69.12 98 VAL A CA 1
ATOM 780 C C . VAL A 1 98 ? -1.511 -2.311 -26.189 1.00 69.12 98 VAL A C 1
ATOM 782 O O . VAL A 1 98 ? -0.331 -2.646 -26.322 1.00 69.12 98 VAL A O 1
ATOM 785 N N . LEU A 1 99 ? -2.498 -2.836 -26.917 1.00 54.62 99 LEU A N 1
ATOM 786 C CA . LEU A 1 99 ? -2.268 -3.693 -28.078 1.00 54.62 99 LEU A CA 1
ATOM 787 C C . LEU A 1 99 ? -1.214 -3.053 -29.003 1.00 54.62 99 LEU A C 1
ATOM 789 O O . LEU A 1 99 ? -1.387 -1.925 -29.451 1.00 54.62 99 LEU A O 1
ATOM 793 N N . ALA A 1 100 ? -0.141 -3.804 -29.274 1.00 60.00 100 ALA A N 1
ATOM 794 C CA . ALA A 1 100 ? 1.033 -3.443 -30.083 1.00 60.00 100 ALA A CA 1
ATOM 795 C C . ALA A 1 100 ? 2.156 -2.611 -29.421 1.00 60.00 100 ALA A C 1
ATOM 797 O O . ALA A 1 100 ? 3.177 -2.393 -30.075 1.00 60.00 100 ALA A O 1
ATOM 798 N N . SER A 1 101 ? 2.061 -2.222 -28.143 1.00 65.00 101 SER A N 1
ATOM 799 C CA . SER A 1 101 ? 3.198 -1.599 -27.439 1.00 65.00 101 SER A CA 1
ATOM 800 C C . SER A 1 101 ? 4.082 -2.639 -26.742 1.00 65.00 101 SER A C 1
ATOM 802 O O . SER A 1 101 ? 3.582 -3.539 -26.069 1.00 65.00 101 SER A O 1
ATOM 804 N N . ARG A 1 102 ? 5.410 -2.501 -26.871 1.00 65.12 102 ARG A N 1
ATOM 805 C CA . ARG A 1 102 ? 6.390 -3.295 -26.099 1.00 65.12 102 ARG A CA 1
ATOM 806 C C . ARG A 1 102 ? 6.584 -2.771 -24.675 1.00 65.12 102 ARG A C 1
ATOM 808 O O . ARG A 1 102 ? 7.074 -3.511 -23.828 1.00 65.12 102 ARG A O 1
ATOM 815 N N . ILE A 1 103 ? 6.218 -1.514 -24.433 1.00 71.50 103 ILE A N 1
ATOM 816 C CA . ILE A 1 103 ? 6.373 -0.831 -23.149 1.00 71.50 103 ILE A CA 1
ATOM 817 C C . ILE A 1 103 ? 4.980 -0.565 -22.574 1.00 71.50 103 ILE A C 1
ATOM 819 O O . ILE A 1 103 ? 4.110 -0.066 -23.301 1.00 71.50 103 ILE A O 1
ATOM 823 N N . PRO A 1 104 ? 4.731 -0.925 -21.307 1.00 75.50 104 PRO A N 1
ATOM 824 C CA . PRO A 1 104 ? 3.464 -0.619 -20.661 1.00 75.50 104 PRO A CA 1
ATOM 825 C C . PRO A 1 104 ? 3.299 0.900 -20.522 1.00 75.50 104 PRO A C 1
ATOM 827 O O . PRO A 1 104 ? 4.267 1.619 -20.291 1.00 75.50 104 PRO A O 1
ATOM 830 N N . LEU A 1 105 ? 2.065 1.385 -20.657 1.00 76.94 105 LEU A N 1
ATOM 831 C CA . LEU A 1 105 ? 1.739 2.791 -20.416 1.00 76.94 105 LEU A CA 1
ATOM 832 C C . LEU A 1 105 ? 1.911 3.156 -18.939 1.00 76.94 105 LEU A C 1
ATOM 834 O O . LEU A 1 105 ? 2.380 4.243 -18.629 1.00 76.94 105 LEU A O 1
ATOM 838 N N . GLY A 1 106 ? 1.570 2.224 -18.050 1.00 84.50 106 GLY A N 1
ATOM 839 C CA . GLY A 1 106 ? 1.538 2.446 -16.611 1.00 84.50 106 GLY A CA 1
ATOM 840 C C . GLY A 1 106 ? 1.558 1.142 -15.825 1.00 84.50 106 GLY A C 1
ATOM 841 O O . GLY A 1 106 ? 1.346 0.051 -16.373 1.00 84.50 106 GLY A O 1
ATOM 842 N N . ILE A 1 107 ? 1.768 1.265 -14.522 1.00 87.69 107 ILE A N 1
ATOM 843 C CA . ILE A 1 107 ? 1.687 0.180 -13.546 1.00 87.69 107 ILE A CA 1
ATOM 844 C C . ILE A 1 107 ? 0.545 0.499 -12.585 1.00 87.69 107 ILE A C 1
ATOM 846 O O . ILE A 1 107 ? 0.462 1.607 -12.067 1.00 87.69 107 ILE A O 1
ATOM 850 N N . ASN A 1 108 ? -0.317 -0.475 -12.316 1.00 87.00 108 ASN A N 1
ATOM 851 C CA . ASN A 1 108 ? -1.325 -0.393 -11.271 1.00 87.00 108 ASN A CA 1
ATOM 852 C C . ASN A 1 108 ? -0.866 -1.170 -10.037 1.00 87.00 108 ASN A C 1
ATOM 854 O O . ASN A 1 108 ? -0.539 -2.357 -10.131 1.00 87.00 108 ASN A O 1
ATOM 858 N N . LEU A 1 109 ? -0.916 -0.524 -8.876 1.00 87.50 109 LEU A N 1
ATOM 859 C CA . LEU A 1 109 ? -0.823 -1.192 -7.580 1.00 87.50 109 LEU A CA 1
ATOM 860 C C . LEU A 1 109 ? -2.183 -1.813 -7.258 1.00 87.50 109 LEU A C 1
ATOM 862 O O . LEU A 1 109 ? -3.167 -1.090 -7.095 1.00 87.50 109 LEU A O 1
ATOM 866 N N . ILE A 1 110 ? -2.238 -3.144 -7.224 1.00 83.88 110 ILE A N 1
ATOM 867 C CA . ILE A 1 110 ? -3.492 -3.897 -7.053 1.00 83.88 110 ILE A CA 1
ATOM 868 C C . ILE A 1 110 ? -3.573 -4.634 -5.716 1.00 83.88 110 ILE A C 1
ATOM 870 O O . ILE A 1 110 ? -4.670 -4.986 -5.295 1.00 83.88 110 ILE A O 1
ATOM 874 N N . ASP A 1 111 ? -2.437 -4.850 -5.053 1.00 83.38 111 ASP A N 1
ATOM 875 C CA . ASP A 1 111 ? -2.367 -5.567 -3.787 1.00 83.38 111 ASP A CA 1
ATOM 876 C C . ASP A 1 111 ? -2.015 -4.629 -2.621 1.00 83.38 111 ASP A C 1
ATOM 878 O O . ASP A 1 111 ? -0.985 -3.946 -2.619 1.00 83.38 111 ASP A O 1
ATOM 882 N N . ALA A 1 112 ? -2.875 -4.613 -1.600 1.00 85.31 112 ALA A N 1
ATOM 883 C CA . ALA A 1 112 ? -2.695 -3.789 -0.407 1.00 85.31 112 ALA A CA 1
ATOM 884 C C . ALA A 1 112 ? -1.470 -4.217 0.420 1.00 85.31 112 ALA A C 1
ATOM 886 O O . ALA A 1 112 ? -0.802 -3.370 1.020 1.00 85.31 112 ALA A O 1
ATOM 887 N N . SER A 1 113 ? -1.131 -5.511 0.420 1.00 81.06 113 SER A N 1
ATOM 888 C CA . SER A 1 113 ? 0.045 -6.031 1.130 1.00 81.06 113 SER A CA 1
ATOM 889 C C . SER A 1 113 ? 1.342 -5.509 0.509 1.00 81.06 113 SER A C 1
ATOM 891 O O . SER A 1 113 ? 2.258 -5.114 1.233 1.00 81.06 113 SER A O 1
ATOM 893 N N . PHE A 1 114 ? 1.402 -5.418 -0.820 1.00 83.94 114 PHE A N 1
ATOM 894 C CA . PHE A 1 114 ? 2.519 -4.814 -1.538 1.00 83.94 114 PHE A CA 1
ATOM 895 C C . PHE A 1 114 ? 2.682 -3.329 -1.203 1.00 83.94 114 PHE A C 1
ATOM 897 O O . PHE A 1 114 ? 3.798 -2.878 -0.956 1.00 83.94 114 PHE A O 1
ATOM 904 N N . ILE A 1 115 ? 1.582 -2.575 -1.106 1.00 87.19 115 ILE A N 1
ATOM 905 C CA . ILE A 1 115 ? 1.626 -1.165 -0.685 1.00 87.19 115 ILE A CA 1
ATOM 906 C C . ILE A 1 115 ? 2.214 -1.042 0.729 1.00 87.19 115 ILE A C 1
ATOM 908 O O . ILE A 1 115 ? 3.058 -0.177 0.967 1.00 87.19 115 ILE A O 1
ATOM 912 N N . MET A 1 116 ? 1.836 -1.925 1.660 1.00 86.88 116 MET A N 1
ATOM 913 C CA . MET A 1 116 ? 2.408 -1.941 3.015 1.00 86.88 116 MET A CA 1
ATOM 914 C C . MET A 1 116 ? 3.895 -2.285 3.024 1.00 86.88 116 MET A C 1
ATOM 916 O O . MET A 1 116 ? 4.665 -1.659 3.753 1.00 86.88 116 MET A O 1
ATOM 920 N N . TYR A 1 117 ? 4.312 -3.244 2.200 1.00 83.75 117 TYR A N 1
ATOM 921 C CA . TYR A 1 117 ? 5.721 -3.580 2.020 1.00 83.75 117 TYR A CA 1
ATOM 922 C C . TYR A 1 117 ? 6.526 -2.381 1.498 1.00 83.75 117 TYR A C 1
ATOM 924 O O . TYR A 1 117 ? 7.550 -2.030 2.082 1.00 83.75 117 TYR A O 1
ATOM 932 N N . ILE A 1 118 ? 6.027 -1.688 0.470 1.00 88.38 118 ILE A N 1
ATOM 933 C CA . ILE A 1 118 ? 6.668 -0.480 -0.056 1.00 88.38 118 ILE A CA 1
ATOM 934 C C . ILE A 1 118 ? 6.787 0.594 1.042 1.00 88.38 118 ILE A C 1
ATOM 936 O O . ILE A 1 118 ? 7.849 1.198 1.204 1.00 88.38 118 ILE A O 1
ATOM 940 N N . CYS A 1 119 ? 5.730 0.808 1.835 1.00 87.12 119 CYS A N 1
ATOM 941 C CA . CYS A 1 119 ? 5.750 1.778 2.935 1.00 87.12 119 CYS A CA 1
ATOM 942 C C . CYS A 1 119 ? 6.784 1.419 4.010 1.00 87.12 119 CYS A C 1
ATOM 944 O O . CYS A 1 119 ? 7.431 2.313 4.547 1.00 87.12 119 CYS A O 1
ATOM 946 N N . ASN A 1 120 ? 6.985 0.129 4.297 1.00 83.81 120 ASN A N 1
ATOM 947 C CA . ASN A 1 120 ? 8.017 -0.327 5.230 1.00 83.81 120 ASN A CA 1
ATOM 948 C C . ASN A 1 120 ? 9.442 -0.000 4.747 1.00 83.81 120 ASN A C 1
ATOM 950 O O . ASN A 1 120 ? 10.329 0.216 5.568 1.00 83.81 120 ASN A O 1
ATOM 954 N N . LEU A 1 121 ? 9.661 0.062 3.430 1.00 84.62 121 LEU A N 1
ATOM 955 C CA . LEU A 1 121 ? 10.967 0.370 2.840 1.00 84.62 121 LEU A CA 1
ATOM 956 C C . LEU A 1 121 ? 11.252 1.869 2.671 1.00 84.62 121 LEU A C 1
ATOM 958 O O . LEU A 1 121 ? 12.427 2.245 2.603 1.00 84.62 121 LEU A O 1
ATOM 962 N N . ALA A 1 122 ? 10.216 2.698 2.518 1.00 86.94 122 ALA A N 1
ATOM 963 C CA . ALA A 1 122 ? 10.364 4.062 2.004 1.00 86.94 122 ALA A CA 1
ATOM 964 C C . ALA A 1 122 ? 9.706 5.170 2.846 1.00 86.94 122 ALA A C 1
ATOM 966 O O . ALA A 1 122 ? 10.133 6.318 2.736 1.00 86.94 122 ALA A O 1
ATOM 967 N N . GLU A 1 123 ? 8.702 4.877 3.679 1.00 89.69 123 GLU A N 1
ATOM 968 C CA . GLU A 1 123 ? 7.989 5.908 4.454 1.00 89.69 123 GLU A CA 1
ATOM 969 C C . GLU A 1 123 ? 8.417 5.944 5.927 1.00 89.69 123 GLU A C 1
ATOM 971 O O . GLU A 1 123 ? 8.971 4.986 6.469 1.00 89.69 123 GLU A O 1
ATOM 976 N N . ASP A 1 124 ? 8.140 7.069 6.590 1.00 88.75 124 ASP A N 1
ATOM 977 C CA . ASP A 1 124 ? 8.346 7.254 8.022 1.00 88.75 124 ASP A CA 1
ATOM 978 C C . ASP A 1 124 ? 7.509 6.249 8.841 1.00 88.75 124 ASP A C 1
ATOM 980 O O . ASP A 1 124 ? 6.269 6.304 8.833 1.00 88.75 124 ASP A O 1
ATOM 984 N N . PRO A 1 125 ? 8.159 5.371 9.631 1.00 86.88 125 PRO A N 1
ATOM 985 C CA . PRO A 1 125 ? 7.467 4.426 10.494 1.00 86.88 125 PRO A CA 1
ATOM 986 C C . PRO A 1 125 ? 6.495 5.078 11.479 1.00 86.88 125 PRO A C 1
ATOM 988 O O . PRO A 1 125 ? 5.534 4.423 11.876 1.00 86.88 125 PRO A O 1
ATOM 991 N N . LYS A 1 126 ? 6.713 6.337 11.886 1.00 89.81 126 LYS A N 1
ATOM 992 C CA . LYS A 1 126 ? 5.827 7.037 12.830 1.00 89.81 126 LYS A CA 1
ATOM 993 C C . LYS A 1 126 ? 4.448 7.292 12.237 1.00 89.81 126 LYS A C 1
ATOM 995 O O . LYS A 1 126 ? 3.456 7.012 12.901 1.00 89.81 126 LYS A O 1
ATOM 1000 N N . LYS A 1 127 ? 4.392 7.744 10.982 1.00 91.88 127 LYS A N 1
ATOM 1001 C CA . LYS A 1 127 ? 3.132 7.970 10.262 1.00 91.88 127 LYS A CA 1
ATOM 1002 C C . LYS A 1 127 ? 2.357 6.674 10.078 1.00 91.88 127 LYS A C 1
ATOM 1004 O O . LYS A 1 127 ? 1.144 6.639 10.248 1.00 91.88 127 LYS A O 1
ATOM 1009 N N . MET A 1 128 ? 3.075 5.596 9.763 1.00 91.25 128 MET A N 1
ATOM 1010 C CA . MET A 1 128 ? 2.471 4.275 9.618 1.00 91.25 128 MET A CA 1
ATOM 1011 C C . MET A 1 128 ? 1.941 3.741 10.957 1.00 91.25 128 MET A C 1
ATOM 1013 O O . MET A 1 128 ? 0.819 3.246 11.005 1.00 91.25 128 MET A O 1
ATOM 1017 N N . CYS A 1 129 ? 2.685 3.898 12.061 1.00 89.62 129 CYS A N 1
ATOM 1018 C CA . CYS A 1 129 ? 2.169 3.592 13.401 1.00 89.62 129 CYS A CA 1
ATOM 1019 C C . CYS A 1 129 ? 0.895 4.386 13.711 1.00 89.62 129 CYS A C 1
ATOM 1021 O O . CYS A 1 129 ? -0.070 3.812 14.205 1.00 89.62 129 CYS A O 1
ATOM 1023 N N . GLU A 1 130 ? 0.890 5.685 13.410 1.00 92.94 130 GLU A N 1
ATOM 1024 C CA . GLU A 1 130 ? -0.234 6.575 13.689 1.00 92.94 130 GLU A CA 1
ATOM 1025 C C . GLU A 1 130 ? -1.505 6.153 12.945 1.00 92.94 130 GLU A C 1
ATOM 1027 O O . GLU A 1 130 ? -2.540 5.972 13.584 1.00 92.94 130 GLU A O 1
ATOM 1032 N N . ILE A 1 131 ? -1.441 5.918 11.627 1.00 93.69 131 ILE A N 1
ATOM 1033 C CA . ILE A 1 131 ? -2.628 5.484 10.872 1.00 93.69 131 ILE A CA 1
ATOM 1034 C C . ILE A 1 131 ? -3.154 4.133 11.362 1.00 93.69 131 ILE A C 1
ATOM 1036 O O . ILE A 1 131 ? -4.364 3.943 11.457 1.00 93.69 131 ILE A O 1
ATOM 1040 N N . ILE A 1 132 ? -2.265 3.206 11.718 1.00 90.75 132 ILE A N 1
ATOM 1041 C CA . ILE A 1 132 ? -2.664 1.892 12.229 1.00 90.75 132 ILE A CA 1
ATOM 1042 C C . ILE A 1 132 ? -3.325 2.027 13.592 1.00 90.75 132 ILE A C 1
ATOM 1044 O O . ILE A 1 132 ? -4.393 1.464 13.789 1.00 90.75 132 ILE A O 1
ATOM 1048 N N . ASP A 1 133 ? -2.754 2.809 14.506 1.00 91.00 133 ASP A N 1
ATOM 1049 C CA . ASP A 1 133 ? -3.343 3.022 15.827 1.00 91.00 133 ASP A CA 1
ATOM 1050 C C . ASP A 1 133 ? -4.693 3.763 15.745 1.00 91.00 133 ASP A C 1
ATOM 1052 O O . ASP A 1 133 ? -5.577 3.489 16.555 1.00 91.00 133 ASP A O 1
ATOM 1056 N N . ILE A 1 134 ? -4.889 4.657 14.765 1.00 92.38 134 ILE A N 1
ATOM 1057 C CA . ILE A 1 134 ? -6.191 5.298 14.503 1.00 92.38 134 ILE A CA 1
ATOM 1058 C C . ILE A 1 134 ? -7.238 4.262 14.082 1.00 92.38 134 ILE A C 1
ATOM 1060 O O . ILE A 1 134 ? -8.360 4.290 14.587 1.00 92.38 134 ILE A O 1
ATOM 1064 N N . VAL A 1 135 ? -6.889 3.356 13.164 1.00 90.94 135 VAL A N 1
ATOM 1065 C CA . VAL A 1 135 ? -7.816 2.319 12.681 1.00 90.94 135 VAL A CA 1
ATOM 1066 C C . VAL A 1 135 ? -8.097 1.283 13.768 1.00 90.94 135 VAL A C 1
ATOM 1068 O O . VAL A 1 135 ? -9.253 0.937 13.986 1.00 90.94 135 VAL A O 1
ATOM 1071 N N . ASP A 1 136 ? -7.065 0.844 14.486 1.00 88.12 136 ASP A N 1
ATOM 1072 C CA . ASP A 1 136 ? -7.134 -0.169 15.548 1.00 88.12 136 ASP A CA 1
ATOM 1073 C C . ASP A 1 136 ? -7.951 0.290 16.765 1.00 88.12 136 ASP A C 1
ATOM 1075 O O . ASP A 1 136 ? -8.565 -0.519 17.452 1.00 88.12 136 ASP A O 1
ATOM 1079 N N . ARG A 1 137 ? -7.968 1.600 17.045 1.00 89.44 137 ARG A N 1
ATOM 1080 C CA . ARG A 1 137 ? -8.715 2.200 18.166 1.00 89.44 137 ARG A CA 1
ATOM 1081 C C . ARG A 1 137 ? -10.023 2.858 17.738 1.00 89.44 137 ARG A C 1
ATOM 1083 O O . ARG A 1 137 ? -10.637 3.560 18.541 1.00 89.44 137 ARG A O 1
ATOM 1090 N N . CYS A 1 138 ? -10.422 2.697 16.481 1.00 90.00 138 CYS A N 1
ATOM 1091 C CA . CYS A 1 138 ? -11.645 3.297 15.976 1.00 90.00 138 CYS A CA 1
ATOM 1092 C C . CYS A 1 138 ? -12.859 2.688 16.689 1.00 90.00 138 CYS A C 1
ATOM 1094 O O . CYS A 1 138 ? -13.007 1.469 16.732 1.00 90.00 138 CYS A O 1
ATOM 1096 N N . GLU A 1 139 ? -13.736 3.525 17.248 1.00 89.00 139 GLU A N 1
ATOM 1097 C CA . GLU A 1 139 ? -14.941 3.021 17.907 1.00 89.00 139 GLU A CA 1
ATOM 1098 C C . GLU A 1 139 ? -15.892 2.386 16.886 1.00 89.00 139 GLU A C 1
ATOM 1100 O O . GLU A 1 139 ? -16.090 2.889 15.774 1.00 89.00 139 GLU A O 1
ATOM 1105 N N . VAL A 1 140 ? -16.516 1.280 17.287 1.00 91.12 140 VAL A N 1
ATOM 1106 C CA . VAL A 1 140 ? -17.483 0.557 16.460 1.00 91.12 140 VAL A CA 1
ATOM 1107 C C . VAL A 1 140 ? -18.623 1.490 16.043 1.00 91.12 140 VAL A C 1
ATOM 1109 O O . VAL A 1 140 ? -19.234 2.167 16.869 1.00 91.12 140 VAL A O 1
ATOM 1112 N N . GLY A 1 141 ? -18.930 1.509 14.747 1.00 89.56 141 GLY A N 1
ATOM 1113 C CA . GLY A 1 141 ? -19.958 2.364 14.156 1.00 89.56 141 GLY A CA 1
ATOM 1114 C C . GLY A 1 141 ? -19.460 3.730 13.674 1.00 89.56 141 GLY A C 1
ATOM 1115 O O . GLY A 1 141 ? -20.236 4.455 13.044 1.00 89.56 141 GLY A O 1
ATOM 1116 N N . LEU A 1 142 ? -18.190 4.085 13.905 1.00 92.69 142 LEU A N 1
ATOM 1117 C CA . LEU A 1 142 ? -17.602 5.314 13.371 1.00 92.69 142 LEU A CA 1
ATOM 1118 C C . LEU A 1 142 ? -17.048 5.129 11.956 1.00 92.69 142 LEU A C 1
ATOM 1120 O O . LEU A 1 142 ? -16.438 4.115 11.610 1.00 92.69 142 LEU A O 1
ATOM 1124 N N . TRP A 1 143 ? -17.245 6.167 11.143 1.00 92.88 143 TRP A N 1
ATOM 1125 C CA . TRP A 1 143 ? -16.672 6.275 9.808 1.00 92.88 143 TRP A CA 1
ATOM 1126 C C . TRP A 1 143 ? -15.359 7.053 9.848 1.00 92.88 143 TRP A C 1
ATOM 1128 O O . TRP A 1 143 ? -15.336 8.223 10.227 1.00 92.88 143 TRP A O 1
ATOM 1138 N N . LEU A 1 144 ? -14.291 6.428 9.370 1.00 93.94 144 LEU A N 1
ATOM 1139 C CA . LEU A 1 144 ? -13.022 7.072 9.059 1.00 93.94 144 LEU A CA 1
ATOM 1140 C C . LEU A 1 144 ? -13.035 7.575 7.613 1.00 93.94 144 LEU A C 1
ATOM 1142 O O . LEU A 1 144 ? -13.411 6.838 6.698 1.00 93.94 144 LEU A O 1
ATOM 1146 N N . ASP A 1 145 ? -12.600 8.817 7.396 1.00 93.81 145 ASP A N 1
ATOM 1147 C CA . ASP A 1 145 ? -12.450 9.416 6.066 1.00 93.81 145 ASP A CA 1
ATOM 1148 C C . ASP A 1 145 ? -10.967 9.511 5.689 1.00 93.81 145 ASP A C 1
ATOM 1150 O O . ASP A 1 145 ? -10.186 10.242 6.296 1.00 93.81 145 ASP A O 1
ATOM 1154 N N . GLY A 1 146 ? -10.575 8.775 4.655 1.00 91.25 146 GLY A N 1
ATOM 1155 C CA . GLY A 1 146 ? -9.207 8.722 4.160 1.00 91.25 146 GLY A CA 1
ATOM 1156 C C . GLY A 1 146 ? -8.703 10.037 3.567 1.00 91.25 146 GLY A C 1
ATOM 1157 O O . GLY A 1 146 ? -7.492 10.228 3.519 1.00 91.25 146 GLY A O 1
ATOM 1158 N N . ASN A 1 147 ? -9.577 10.961 3.149 1.00 91.25 147 ASN A N 1
ATOM 1159 C CA . ASN A 1 147 ? -9.130 12.299 2.745 1.00 91.25 147 ASN A CA 1
ATOM 1160 C C . ASN A 1 147 ? -8.741 13.132 3.971 1.00 91.25 147 ASN A C 1
ATOM 1162 O O . ASN A 1 147 ? -7.708 13.788 3.957 1.00 91.25 147 ASN A O 1
ATOM 1166 N N . GLN A 1 148 ? -9.523 13.049 5.051 1.00 92.81 148 GLN A N 1
ATOM 1167 C CA . GLN A 1 148 ? -9.199 13.739 6.304 1.00 92.81 148 GLN A CA 1
ATOM 1168 C C . GLN A 1 148 ? -7.917 13.176 6.926 1.00 92.81 148 GLN A C 1
ATOM 1170 O O . GLN A 1 148 ? -7.053 13.932 7.363 1.00 92.81 148 GLN A O 1
ATOM 1175 N N . LEU A 1 149 ? -7.765 11.848 6.908 1.00 92.75 149 LEU A N 1
ATOM 1176 C CA . LEU A 1 149 ? -6.577 11.174 7.433 1.00 92.75 149 LEU A CA 1
ATOM 1177 C C . LEU A 1 149 ? -5.323 11.429 6.594 1.00 92.75 149 LEU A C 1
ATOM 1179 O O . LEU A 1 149 ? -4.221 11.473 7.139 1.00 92.75 149 LEU A O 1
ATOM 1183 N N . LYS A 1 150 ? -5.475 11.630 5.280 1.00 92.38 150 LYS A N 1
ATOM 1184 C CA . LYS A 1 150 ? -4.373 12.057 4.413 1.00 92.38 150 LYS A CA 1
ATOM 1185 C C . LYS A 1 150 ? -3.800 13.384 4.895 1.00 92.38 150 LYS A C 1
ATOM 1187 O O . LYS A 1 150 ? -2.585 13.493 5.036 1.00 92.38 150 LYS A O 1
ATOM 1192 N N . ASP A 1 151 ? -4.663 14.358 5.169 1.00 90.88 151 ASP A N 1
ATOM 1193 C CA . ASP A 1 151 ? -4.236 15.688 5.599 1.00 90.88 151 ASP A CA 1
ATOM 1194 C C . ASP A 1 151 ? -3.678 15.674 7.031 1.00 90.88 151 ASP A C 1
ATOM 1196 O O . ASP A 1 151 ? -2.708 16.376 7.312 1.00 90.88 151 ASP A O 1
ATOM 1200 N N . SER A 1 152 ? -4.238 14.852 7.929 1.00 91.06 152 SER A N 1
ATOM 1201 C CA . SER A 1 152 ? -3.790 14.789 9.326 1.00 91.06 152 SER A CA 1
ATOM 1202 C C . SER A 1 152 ? -2.477 14.023 9.512 1.00 91.06 152 SER A C 1
ATOM 1204 O O . SER A 1 152 ? -1.591 14.505 10.210 1.00 91.06 152 SER A O 1
ATOM 1206 N N . VAL A 1 153 ? -2.337 12.847 8.888 1.00 91.12 153 VAL A N 1
ATOM 1207 C CA . VAL A 1 153 ? -1.160 11.965 9.041 1.00 91.12 153 VAL A CA 1
ATOM 1208 C C . VAL A 1 153 ? -0.078 12.287 7.997 1.00 91.12 153 VAL A C 1
ATOM 1210 O O . VAL A 1 153 ? 1.100 11.958 8.155 1.00 91.12 153 VAL A O 1
ATOM 1213 N N . GLY A 1 154 ? -0.449 12.951 6.898 1.00 90.44 154 GLY A N 1
ATOM 1214 C CA . GLY A 1 154 ? 0.466 13.269 5.802 1.00 90.44 154 GLY A CA 1
ATOM 1215 C C . GLY A 1 154 ? 0.899 12.027 5.020 1.00 90.44 154 GLY A C 1
ATOM 1216 O O . GLY A 1 154 ? 2.084 11.904 4.683 1.00 90.44 154 GLY A O 1
ATOM 1217 N N . LEU A 1 155 ? -0.039 11.104 4.778 1.00 92.12 155 LEU A N 1
ATOM 1218 C CA . LEU A 1 155 ? 0.136 9.887 3.976 1.00 92.12 155 LEU A CA 1
ATOM 1219 C C . LEU A 1 155 ? -0.729 9.936 2.709 1.00 92.12 155 LEU A C 1
ATOM 1221 O O . LEU A 1 155 ? -1.830 10.486 2.751 1.00 92.12 155 LEU A O 1
ATOM 1225 N N . PRO A 1 156 ? -0.293 9.321 1.594 1.00 92.25 156 PRO A N 1
ATOM 1226 C CA . PRO A 1 156 ? -1.123 9.213 0.398 1.00 92.25 156 PRO A CA 1
ATOM 1227 C C . PRO A 1 156 ? -2.448 8.506 0.702 1.00 92.25 156 PRO A C 1
ATOM 1229 O O . PRO A 1 156 ? -2.500 7.526 1.454 1.00 92.25 156 PRO A O 1
ATOM 1232 N N . LYS A 1 157 ? -3.529 8.958 0.068 1.00 92.94 157 LYS A N 1
ATOM 1233 C CA . LYS A 1 157 ? -4.878 8.412 0.260 1.00 92.94 157 LYS A CA 1
ATOM 1234 C C . LYS A 1 157 ? -4.923 6.919 -0.046 1.00 92.94 157 LYS A C 1
ATOM 1236 O O . LYS A 1 157 ? -5.640 6.174 0.618 1.00 92.94 157 LYS A O 1
ATOM 1241 N N . TYR A 1 158 ? -4.167 6.479 -1.046 1.00 91.12 158 TYR A N 1
ATOM 1242 C CA . TYR A 1 158 ? -4.121 5.074 -1.443 1.00 91.12 158 TYR A CA 1
ATOM 1243 C C . TYR A 1 158 ? -3.323 4.191 -0.474 1.00 91.12 158 TYR A C 1
ATOM 1245 O O . TYR A 1 158 ? -3.630 3.009 -0.356 1.00 91.12 158 TYR A O 1
ATOM 1253 N N . VAL A 1 159 ? -2.387 4.761 0.294 1.00 92.50 159 VAL A N 1
ATOM 1254 C CA . VAL A 1 159 ? -1.746 4.055 1.418 1.00 92.50 159 VAL A CA 1
ATOM 1255 C C . VAL A 1 159 ? -2.755 3.840 2.544 1.00 92.50 159 VAL A C 1
ATOM 1257 O O . VAL A 1 159 ? -2.899 2.726 3.038 1.00 92.50 159 VAL A O 1
ATOM 1260 N N . ILE A 1 160 ? -3.514 4.880 2.899 1.00 94.06 160 ILE A N 1
ATOM 1261 C CA . ILE A 1 160 ? -4.580 4.785 3.910 1.00 94.06 160 ILE A CA 1
ATOM 1262 C C . ILE A 1 160 ? -5.645 3.773 3.478 1.00 94.06 160 ILE A C 1
ATOM 1264 O O . ILE A 1 160 ? -6.068 2.927 4.264 1.00 94.06 160 ILE A O 1
ATOM 1268 N N . ARG A 1 161 ? -6.037 3.810 2.201 1.00 93.19 161 ARG A N 1
ATOM 1269 C CA . ARG A 1 161 ? -6.973 2.842 1.629 1.00 93.19 161 ARG A CA 1
ATOM 1270 C C . ARG A 1 161 ? -6.461 1.408 1.756 1.00 93.19 161 ARG A C 1
ATOM 1272 O O . ARG A 1 161 ? -7.237 0.548 2.144 1.00 93.19 161 ARG A O 1
ATOM 1279 N N . ALA A 1 162 ? -5.182 1.160 1.478 1.00 91.12 162 ALA A N 1
ATOM 1280 C CA . ALA A 1 162 ? -4.591 -0.168 1.622 1.00 91.12 162 ALA A CA 1
ATOM 1281 C C . ALA A 1 162 ? -4.652 -0.676 3.075 1.00 91.12 162 ALA A C 1
ATOM 1283 O O . ALA A 1 162 ? -4.962 -1.845 3.300 1.00 91.12 162 ALA A O 1
ATOM 1284 N N . VAL A 1 163 ? -4.450 0.199 4.071 1.00 92.31 163 VAL A N 1
ATOM 1285 C CA . VAL A 1 163 ? -4.673 -0.156 5.487 1.00 92.31 163 VAL A CA 1
ATOM 1286 C C . VAL A 1 163 ? -6.128 -0.574 5.711 1.00 92.31 163 VAL A C 1
ATOM 1288 O O . VAL A 1 163 ? -6.380 -1.626 6.294 1.00 92.31 163 VAL A O 1
ATOM 1291 N N . PHE A 1 164 ? -7.094 0.194 5.204 1.00 93.56 164 PHE A N 1
ATOM 1292 C CA . PHE A 1 164 ? -8.510 -0.161 5.328 1.00 93.56 164 PHE A CA 1
ATOM 1293 C C . PHE A 1 164 ? -8.859 -1.488 4.645 1.00 93.56 164 PHE A C 1
ATOM 1295 O O . PHE A 1 164 ? -9.612 -2.273 5.212 1.00 93.56 164 PHE A O 1
ATOM 1302 N N . GLU A 1 165 ? -8.310 -1.758 3.458 1.00 90.19 165 GLU A N 1
ATOM 1303 C CA . GLU A 1 165 ? -8.521 -3.014 2.721 1.00 90.19 165 GLU A CA 1
ATOM 1304 C C . GLU A 1 165 ? -8.003 -4.222 3.515 1.00 90.19 165 GLU A C 1
ATOM 1306 O O . GLU A 1 165 ? -8.654 -5.266 3.552 1.00 90.19 165 GLU A O 1
ATOM 1311 N N . ILE A 1 166 ? -6.877 -4.071 4.219 1.00 88.50 166 ILE A N 1
ATOM 1312 C CA . ILE A 1 166 ? -6.315 -5.120 5.081 1.00 88.50 166 ILE A CA 1
ATOM 1313 C C . ILE A 1 166 ? -7.228 -5.415 6.279 1.00 88.50 166 ILE A C 1
ATOM 1315 O O . ILE A 1 166 ? -7.476 -6.583 6.586 1.00 88.50 166 ILE A O 1
ATOM 1319 N N . TYR A 1 167 ? -7.759 -4.382 6.936 1.00 88.75 167 TYR A N 1
ATOM 1320 C CA . TYR A 1 167 ? -8.685 -4.548 8.063 1.00 88.75 167 TYR A CA 1
ATOM 1321 C C . TYR A 1 167 ? -10.055 -5.092 7.619 1.00 88.75 167 TYR A C 1
ATOM 1323 O O . TYR A 1 167 ? -10.610 -5.987 8.262 1.00 88.75 167 TYR A O 1
ATOM 1331 N N . GLU A 1 168 ? -10.579 -4.616 6.487 1.00 88.88 168 GLU A N 1
ATOM 1332 C CA . GLU A 1 168 ? -11.809 -5.128 5.871 1.00 88.88 168 GLU A CA 1
ATOM 1333 C C . GLU A 1 168 ? -11.672 -6.615 5.516 1.00 88.88 168 GLU A C 1
ATOM 1335 O O . GLU A 1 168 ? -12.570 -7.402 5.813 1.00 88.88 168 GLU A O 1
ATOM 1340 N N . ALA A 1 169 ? -10.534 -7.037 4.955 1.00 84.62 169 ALA A N 1
ATOM 1341 C CA . ALA A 1 169 ? -10.282 -8.436 4.603 1.00 84.62 169 ALA A CA 1
ATOM 1342 C C . ALA A 1 169 ? -10.303 -9.395 5.811 1.00 84.62 169 ALA A C 1
ATOM 1344 O O . ALA A 1 169 ? -10.468 -10.604 5.631 1.00 84.62 169 ALA A O 1
ATOM 1345 N N . LYS A 1 170 ? -10.158 -8.884 7.042 1.00 81.69 170 LYS A N 1
ATOM 1346 C CA . LYS A 1 170 ? -10.351 -9.652 8.286 1.00 81.69 170 LYS A CA 1
ATOM 1347 C C . LYS A 1 170 ? -11.719 -9.498 8.928 1.00 81.69 170 LYS A C 1
ATOM 1349 O O . LYS A 1 170 ? -11.992 -10.175 9.915 1.00 81.69 170 LYS A O 1
ATOM 1354 N N . GLY A 1 171 ? -12.585 -8.673 8.355 1.00 83.31 171 GLY A N 1
ATOM 1355 C CA . GLY A 1 171 ? -13.926 -8.431 8.866 1.00 83.31 171 GLY A CA 1
ATOM 1356 C C . GLY A 1 171 ? -13.981 -7.444 10.031 1.00 83.31 171 GLY A C 1
ATOM 1357 O O . GLY A 1 171 ? -15.009 -7.386 10.698 1.00 83.31 171 GLY A O 1
ATOM 1358 N N . TYR A 1 172 ? -12.924 -6.656 10.269 1.00 87.25 172 TYR A N 1
ATOM 1359 C CA . TYR A 1 172 ? -12.924 -5.618 11.314 1.00 87.25 172 TYR A CA 1
ATOM 1360 C C . TYR A 1 172 ? -13.741 -4.374 10.933 1.00 87.25 172 TYR A C 1
ATOM 1362 O O . TYR A 1 172 ? -14.056 -3.531 11.771 1.00 87.25 172 TYR A O 1
ATOM 1370 N N . GLY A 1 173 ? -14.138 -4.263 9.668 1.00 90.50 173 GLY A N 1
ATOM 1371 C CA . GLY A 1 173 ? -14.933 -3.148 9.184 1.00 90.50 173 GLY A CA 1
ATOM 1372 C C . GLY A 1 173 ? -15.331 -3.293 7.726 1.00 90.50 173 GLY A C 1
ATOM 1373 O O . GLY A 1 173 ? -15.145 -4.346 7.117 1.00 90.50 173 GLY A O 1
ATOM 1374 N N . ILE A 1 174 ? -15.903 -2.223 7.179 1.00 92.12 174 ILE A N 1
ATOM 1375 C CA . ILE A 1 174 ? -16.421 -2.164 5.809 1.00 92.12 174 ILE A CA 1
ATOM 1376 C C . ILE A 1 174 ? -15.785 -0.979 5.089 1.00 92.12 174 ILE A C 1
ATOM 1378 O O . ILE A 1 174 ? -15.924 0.166 5.527 1.00 92.12 174 ILE A O 1
ATOM 1382 N N . LEU A 1 175 ? -15.137 -1.233 3.952 1.00 92.81 175 LEU A N 1
ATOM 1383 C CA . LEU A 1 175 ? -14.619 -0.180 3.085 1.00 92.81 175 LEU A CA 1
ATOM 1384 C C . LEU A 1 175 ? -15.666 0.201 2.033 1.00 92.81 175 LEU A C 1
ATOM 1386 O O . LEU A 1 175 ? -16.201 -0.636 1.304 1.00 92.81 175 LEU A O 1
ATOM 1390 N N . SER A 1 176 ? -15.936 1.497 1.910 1.00 90.75 176 SER A N 1
ATOM 1391 C CA . SER A 1 176 ? -16.829 2.026 0.884 1.00 90.75 176 SER A CA 1
ATOM 1392 C C . SER A 1 176 ? -16.311 1.710 -0.523 1.00 90.75 176 SER A C 1
ATOM 1394 O O . SER A 1 176 ? -15.187 2.054 -0.892 1.00 90.75 176 SER A O 1
ATOM 1396 N N . ARG A 1 177 ? -17.177 1.111 -1.348 1.00 87.69 177 ARG A N 1
ATOM 1397 C CA . ARG A 1 177 ? -16.900 0.790 -2.760 1.00 87.69 177 ARG A CA 1
ATOM 1398 C C . ARG A 1 177 ? -17.269 1.914 -3.729 1.00 87.69 177 ARG A C 1
ATOM 1400 O O . ARG A 1 177 ? -17.074 1.763 -4.932 1.00 87.69 177 ARG A O 1
ATOM 1407 N N . ALA A 1 178 ? -17.796 3.036 -3.234 1.00 84.75 178 ALA A N 1
ATOM 1408 C CA . ALA A 1 178 ? -18.132 4.167 -4.090 1.00 84.75 178 ALA A CA 1
ATOM 1409 C C . ALA A 1 178 ? -16.870 4.732 -4.766 1.00 84.75 178 ALA A C 1
ATOM 1411 O O . ALA A 1 178 ? -15.821 4.897 -4.132 1.00 84.75 178 ALA A O 1
ATOM 1412 N N . ILE A 1 179 ? -16.979 5.032 -6.060 1.00 76.12 179 ILE A N 1
ATOM 1413 C CA . ILE A 1 179 ? -15.877 5.565 -6.868 1.00 76.12 179 ILE A CA 1
ATOM 1414 C C . ILE A 1 179 ? -15.367 6.862 -6.233 1.00 76.12 179 ILE A C 1
ATOM 1416 O O . ILE A 1 179 ? -16.149 7.733 -5.858 1.00 76.12 179 ILE A O 1
ATOM 1420 N N . GLY A 1 180 ? -14.047 6.971 -6.072 1.00 72.50 180 GLY A N 1
ATOM 1421 C CA . GLY A 1 180 ? -13.401 8.135 -5.460 1.00 72.50 180 GLY A CA 1
ATOM 1422 C C . GLY A 1 180 ? -13.553 8.237 -3.939 1.00 72.50 180 GLY A C 1
ATOM 1423 O O . GLY A 1 180 ? -12.894 9.079 -3.329 1.00 72.50 180 GLY A O 1
ATOM 1424 N N . SER A 1 181 ? -14.352 7.371 -3.307 1.00 83.38 181 SER A N 1
ATOM 1425 C CA . SER A 1 181 ? -14.466 7.326 -1.852 1.00 83.38 181 SER A CA 1
ATOM 1426 C C . SER A 1 181 ? -13.322 6.521 -1.230 1.00 83.38 181 SER A C 1
ATOM 1428 O O . SER A 1 181 ? -12.917 5.473 -1.736 1.00 83.38 181 SER A O 1
ATOM 1430 N N . CYS A 1 182 ? -12.803 7.030 -0.118 1.00 89.56 182 CYS A N 1
ATOM 1431 C CA . CYS A 1 182 ? -11.905 6.3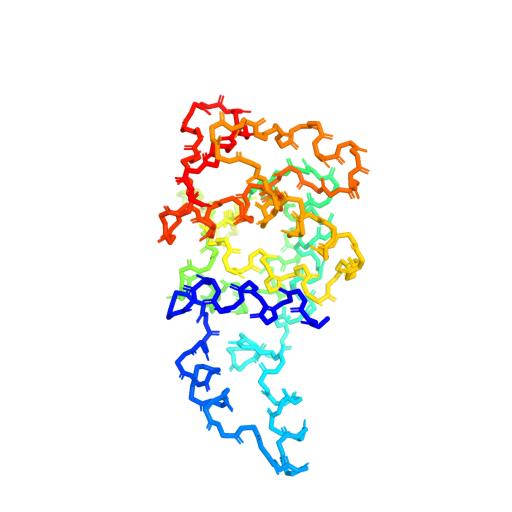16 0.779 1.00 89.56 182 CYS A CA 1
ATOM 1432 C C . CYS A 1 182 ? -12.511 6.448 2.176 1.00 89.56 182 CYS A C 1
ATOM 1434 O O . CYS A 1 182 ? -12.157 7.354 2.917 1.00 89.56 182 CYS A O 1
ATOM 1436 N N . LYS A 1 183 ? -13.533 5.642 2.478 1.00 93.12 183 LYS A N 1
ATOM 1437 C CA . LYS A 1 183 ? -14.243 5.693 3.762 1.00 93.12 183 LYS A CA 1
ATOM 1438 C C . LYS A 1 183 ? -14.356 4.305 4.353 1.00 93.12 183 LYS A C 1
ATOM 1440 O O . LYS A 1 183 ? -14.806 3.404 3.651 1.00 93.12 183 LYS A O 1
ATOM 1445 N N . TYR A 1 184 ? -13.994 4.159 5.615 1.00 94.25 184 TYR A N 1
ATOM 1446 C CA . TYR A 1 184 ? -13.996 2.885 6.323 1.00 94.25 184 TYR A CA 1
ATOM 1447 C C . TYR A 1 184 ? -14.901 2.972 7.546 1.00 94.25 184 TYR A C 1
ATOM 1449 O O . TYR A 1 184 ? -14.772 3.903 8.334 1.00 94.25 184 TYR A O 1
ATOM 1457 N N . LEU A 1 185 ? -15.826 2.029 7.687 1.00 93.44 185 LEU A N 1
ATOM 1458 C CA . LEU A 1 185 ? -16.684 1.891 8.859 1.00 93.44 185 LEU A CA 1
ATOM 1459 C C . LEU A 1 185 ? -16.102 0.822 9.775 1.00 93.44 185 LEU A C 1
ATOM 1461 O O . LEU A 1 185 ? -16.004 -0.334 9.359 1.00 93.44 185 LEU A O 1
ATOM 1465 N N . CYS A 1 186 ? -15.772 1.185 11.010 1.00 89.38 186 CYS A N 1
ATOM 1466 C CA . CYS A 1 186 ? -15.359 0.207 12.012 1.00 89.38 186 CYS A CA 1
ATOM 1467 C C . CYS A 1 186 ? -16.563 -0.626 12.478 1.00 89.38 186 CYS A C 1
ATOM 1469 O O . CYS A 1 186 ? -17.626 -0.069 12.767 1.00 89.38 186 CYS A O 1
ATOM 1471 N N . ASN A 1 187 ? -16.417 -1.952 12.534 1.00 84.31 187 ASN A N 1
ATOM 1472 C CA . ASN A 1 187 ? -17.497 -2.883 12.886 1.00 84.31 187 ASN A CA 1
ATOM 1473 C C . ASN A 1 187 ? -17.128 -3.859 14.022 1.00 84.31 187 ASN A C 1
ATOM 1475 O O . ASN A 1 187 ? -18.004 -4.592 14.481 1.00 84.31 187 ASN A O 1
ATOM 1479 N N . ALA A 1 188 ? -15.869 -3.894 14.466 1.00 61.22 188 ALA A N 1
ATOM 1480 C CA . ALA A 1 188 ? -15.399 -4.796 15.517 1.00 61.22 188 ALA A CA 1
ATOM 1481 C C . ALA A 1 188 ? -14.252 -4.183 16.321 1.00 61.22 188 ALA A C 1
ATOM 1483 O O . ALA A 1 188 ? -13.400 -3.524 15.689 1.00 61.22 188 ALA A O 1
#

Foldseek 3Di:
DVLLLVLLVLLAPVAQPNVVVVVVVVVPDDPVCVVVCVVCLQSLCVLDVCVLVVLQVVQVQCLVVLAQWGADDPVNCVVCVRVVVSCVVVPQKDFQCDVPDPGGRTIGGDALSSLSSSCSRHPDVVLSVVLLVCLVPPDAFDKDFLVVSCVVSVDRSVNSLSSLVSNVVNVQWDADPPPPGGMTGGHD